Protein AF-A0A0P9YSF7-F1 (afdb_monomer)

pLDDT: mean 71.9, std 24.19, range [26.55, 97.38]

Structure (mmCIF, N/CA/C/O backbone):
data_AF-A0A0P9YSF7-F1
#
_entry.id   AF-A0A0P9YSF7-F1
#
loop_
_atom_site.group_PDB
_atom_site.id
_atom_site.type_symbol
_atom_site.label_atom_id
_atom_site.label_alt_id
_atom_site.label_comp_id
_atom_site.label_asym_id
_atom_site.label_entity_id
_atom_site.label_seq_id
_atom_site.pdbx_PDB_ins_code
_atom_site.Cartn_x
_atom_site.Cartn_y
_atom_site.Cartn_z
_atom_site.occupancy
_atom_site.B_iso_or_equiv
_atom_site.auth_seq_id
_atom_site.auth_comp_id
_atom_site.auth_asym_id
_atom_site.auth_atom_id
_atom_site.pdbx_PDB_model_num
ATOM 1 N N . MET A 1 1 ? 27.516 -14.440 75.377 1.00 35.91 1 MET A N 1
ATOM 2 C CA . MET A 1 1 ? 28.021 -13.063 75.181 1.00 35.91 1 MET A CA 1
ATOM 3 C C . MET A 1 1 ? 28.478 -12.919 73.734 1.00 35.91 1 MET A C 1
ATOM 5 O O . MET A 1 1 ? 29.339 -13.678 73.314 1.00 35.91 1 MET A O 1
ATOM 9 N N . ARG A 1 2 ? 27.828 -12.033 72.965 1.00 46.50 2 ARG A N 1
ATOM 10 C CA . ARG A 1 2 ? 28.244 -11.582 71.620 1.00 46.50 2 ARG A CA 1
ATOM 11 C C . ARG A 1 2 ? 29.190 -10.377 71.757 1.00 46.50 2 ARG A C 1
ATOM 13 O O . ARG A 1 2 ? 29.094 -9.673 72.761 1.00 46.50 2 ARG A O 1
ATOM 20 N N . PRO A 1 3 ? 29.995 -10.088 70.728 1.00 35.81 3 PRO A N 1
ATOM 21 C CA . PRO A 1 3 ? 29.906 -8.765 70.092 1.00 35.81 3 PRO A CA 1
ATOM 22 C C . PRO A 1 3 ? 29.811 -8.908 68.555 1.00 35.81 3 PRO A C 1
ATOM 24 O O . PRO A 1 3 ? 30.442 -9.783 67.977 1.00 35.81 3 PRO A O 1
ATOM 27 N N . SER A 1 4 ? 28.850 -8.293 67.858 1.00 33.34 4 SER A N 1
ATOM 28 C CA . SER A 1 4 ? 28.693 -6.863 67.501 1.00 33.34 4 SER A CA 1
ATOM 29 C C . SER A 1 4 ? 29.592 -6.442 66.328 1.00 33.34 4 SER A C 1
ATOM 31 O O . SER A 1 4 ? 30.786 -6.221 66.491 1.00 33.34 4 SER A O 1
ATOM 33 N N . ILE A 1 5 ? 28.974 -6.334 65.147 1.00 43.34 5 ILE A N 1
ATOM 34 C CA . ILE A 1 5 ? 29.527 -5.856 63.868 1.00 43.34 5 ILE A CA 1
ATOM 35 C C . ILE A 1 5 ? 29.586 -4.317 63.871 1.00 43.34 5 ILE A C 1
ATOM 37 O O . ILE A 1 5 ? 28.596 -3.705 64.275 1.00 43.34 5 ILE A O 1
ATOM 41 N N . PRO A 1 6 ? 30.635 -3.672 63.323 1.00 37.38 6 PRO A N 1
ATOM 42 C CA . PRO A 1 6 ? 30.529 -2.325 62.786 1.00 37.38 6 PRO A CA 1
ATOM 43 C C . PRO A 1 6 ? 30.396 -2.336 61.255 1.00 37.38 6 PRO A C 1
ATOM 45 O O . PRO A 1 6 ? 31.153 -2.970 60.522 1.00 37.38 6 PRO A O 1
ATOM 48 N N . THR A 1 7 ? 29.385 -1.608 60.797 1.00 46.06 7 THR A N 1
ATOM 49 C CA . THR A 1 7 ? 28.956 -1.424 59.411 1.00 46.06 7 THR A CA 1
ATOM 50 C C . THR A 1 7 ? 29.789 -0.332 58.735 1.00 46.06 7 THR A C 1
ATOM 52 O O . THR A 1 7 ? 29.595 0.848 59.025 1.00 46.06 7 THR A O 1
ATOM 55 N N . THR A 1 8 ? 30.672 -0.676 57.794 1.00 39.12 8 THR A N 1
ATOM 56 C CA . THR A 1 8 ? 31.337 0.321 56.934 1.00 39.12 8 THR A CA 1
ATOM 57 C C . THR A 1 8 ? 30.555 0.476 55.629 1.00 39.12 8 THR A C 1
ATOM 59 O O . THR A 1 8 ? 30.556 -0.405 54.767 1.00 39.12 8 THR A O 1
ATOM 62 N N . ARG A 1 9 ? 29.838 1.601 55.503 1.00 42.50 9 ARG A N 1
ATOM 63 C CA . ARG A 1 9 ? 29.144 2.029 54.277 1.00 42.50 9 ARG A CA 1
ATOM 64 C C . ARG A 1 9 ? 30.153 2.187 53.132 1.00 42.50 9 ARG A C 1
ATOM 66 O O . ARG A 1 9 ? 31.191 2.817 53.311 1.00 42.50 9 ARG A O 1
ATOM 73 N N . ARG A 1 10 ? 29.838 1.633 51.957 1.00 42.25 10 ARG A N 1
ATOM 74 C CA . ARG A 1 10 ? 30.621 1.794 50.722 1.00 42.25 10 ARG A CA 1
ATOM 75 C C . ARG A 1 10 ? 30.145 3.051 49.994 1.00 42.25 10 ARG A C 1
ATOM 77 O O . ARG A 1 10 ? 28.975 3.128 49.638 1.00 42.25 10 ARG A O 1
ATOM 84 N N . LEU A 1 11 ? 31.036 4.007 49.760 1.00 38.16 11 LEU A N 1
ATOM 85 C CA . LEU A 1 11 ? 30.816 5.081 48.793 1.00 38.16 11 LEU A CA 1
ATOM 86 C C . LEU A 1 11 ? 31.600 4.728 47.530 1.00 38.16 11 LEU A C 1
ATOM 88 O O . LEU A 1 11 ? 32.809 4.521 47.591 1.00 38.16 11 LEU A O 1
ATOM 92 N N . ALA A 1 12 ? 30.899 4.616 46.404 1.00 38.34 12 ALA A N 1
ATOM 93 C CA . ALA A 1 12 ? 31.513 4.536 45.088 1.00 38.34 12 ALA A CA 1
ATOM 94 C C . ALA A 1 12 ? 31.588 5.960 44.533 1.00 38.34 12 ALA A C 1
ATOM 96 O O . ALA A 1 12 ? 30.562 6.625 44.419 1.00 38.34 12 ALA A O 1
ATOM 97 N N . TYR A 1 13 ? 32.789 6.434 44.220 1.00 37.34 13 TYR A N 1
ATOM 98 C CA . TYR A 1 13 ? 32.974 7.683 43.488 1.00 37.34 13 TYR A CA 1
ATOM 99 C C . TYR A 1 13 ? 33.304 7.345 42.035 1.00 37.34 13 TYR A C 1
ATOM 101 O O . TYR A 1 13 ? 34.128 6.467 41.777 1.00 37.34 13 TYR A O 1
ATOM 109 N N . VAL A 1 14 ? 32.664 8.037 41.093 1.00 39.31 14 VAL A N 1
ATOM 110 C CA . VAL A 1 14 ? 33.001 7.978 39.667 1.00 39.31 14 VAL A CA 1
ATOM 111 C C . VAL A 1 14 ? 33.853 9.205 39.370 1.00 39.31 14 VAL A C 1
ATOM 113 O O . VAL A 1 14 ? 33.394 10.333 39.527 1.00 39.31 14 VAL A O 1
ATOM 116 N N . MET A 1 15 ? 35.115 8.993 39.004 1.00 35.09 15 MET A N 1
ATOM 117 C CA . MET A 1 15 ? 36.016 10.065 38.586 1.00 35.09 15 MET A CA 1
ATOM 118 C C . MET A 1 15 ? 36.020 10.099 37.052 1.00 35.09 15 MET A C 1
ATOM 120 O O . MET A 1 15 ? 36.362 9.103 36.420 1.00 35.09 15 MET A O 1
ATOM 124 N N . LEU A 1 16 ? 35.594 11.218 36.461 1.00 41.16 16 LEU A N 1
ATOM 125 C CA . LEU A 1 16 ? 35.576 11.434 35.011 1.00 41.16 16 LEU A CA 1
ATOM 126 C C . LEU A 1 16 ? 36.744 12.348 34.633 1.00 41.16 16 LEU A C 1
ATOM 128 O O . LEU A 1 16 ? 36.866 13.442 35.182 1.00 41.16 16 LEU A O 1
ATOM 132 N N . LEU A 1 17 ? 37.583 11.917 33.688 1.00 37.97 17 LEU A N 1
ATOM 133 C CA . LEU A 1 17 ? 38.602 12.764 33.066 1.00 37.97 17 LEU A CA 1
ATOM 134 C C . LEU A 1 17 ? 38.414 12.786 31.542 1.00 37.97 17 LEU A C 1
ATOM 136 O O . LEU A 1 17 ? 38.105 11.747 30.954 1.00 37.97 17 LEU A O 1
ATOM 140 N N . PRO A 1 18 ? 38.588 13.949 30.884 1.00 41.09 18 PRO A N 1
ATOM 141 C CA . PRO A 1 18 ? 38.237 14.117 29.486 1.00 41.09 18 PRO A CA 1
ATOM 142 C C . PRO A 1 18 ? 39.453 13.837 28.608 1.00 41.09 18 PRO A C 1
ATOM 144 O O . PRO A 1 18 ? 40.222 14.742 28.302 1.00 41.09 18 PRO A O 1
ATOM 147 N N . SER A 1 19 ? 39.662 12.581 28.222 1.00 38.16 19 SER A N 1
ATOM 148 C CA . SER A 1 19 ? 40.349 12.214 26.971 1.00 38.16 19 SER A CA 1
ATOM 149 C C . SER A 1 19 ? 40.354 10.696 26.798 1.00 38.16 19 SER A C 1
ATOM 151 O O . SER A 1 19 ? 40.936 9.979 27.602 1.00 38.16 19 SER A O 1
ATOM 153 N N . GLY A 1 20 ? 39.740 10.206 25.718 1.00 45.12 20 GLY A N 1
ATOM 154 C CA . GLY A 1 20 ? 40.078 8.885 25.177 1.00 45.12 20 GLY A CA 1
ATOM 155 C C . GLY A 1 20 ? 39.212 7.688 25.577 1.00 45.12 20 GLY A C 1
ATOM 156 O O . GLY A 1 20 ? 39.678 6.570 25.418 1.00 45.12 20 GLY A O 1
ATOM 157 N N . GLY A 1 21 ? 37.971 7.891 26.034 1.00 48.84 21 GLY A N 1
ATOM 158 C CA . GLY A 1 21 ? 36.868 6.944 25.787 1.00 48.84 21 GLY A CA 1
ATOM 159 C C . GLY A 1 21 ? 37.021 5.485 26.252 1.00 48.84 21 GLY A C 1
ATOM 160 O O . GLY A 1 21 ? 36.489 4.602 25.588 1.00 48.84 21 GLY A O 1
ATOM 161 N N . VAL A 1 22 ? 37.695 5.211 27.375 1.00 38.97 22 VAL A N 1
ATOM 162 C CA . VAL A 1 22 ? 37.735 3.865 27.983 1.00 38.97 22 VAL A CA 1
ATOM 163 C C . VAL A 1 22 ? 36.967 3.858 29.306 1.00 38.97 22 VAL A C 1
ATOM 165 O O . VAL A 1 22 ? 37.226 4.673 30.190 1.00 38.97 22 VAL A O 1
ATOM 168 N N . TRP A 1 23 ? 36.032 2.916 29.448 1.00 43.03 23 TRP A N 1
ATOM 169 C CA . TRP A 1 23 ? 35.242 2.700 30.661 1.00 43.03 23 TRP A CA 1
ATOM 170 C C . TRP A 1 23 ? 35.827 1.544 31.470 1.00 43.03 23 TRP A C 1
ATOM 172 O O . TRP A 1 23 ? 35.882 0.416 30.985 1.00 43.03 23 TRP A O 1
ATOM 182 N N . THR A 1 24 ? 36.190 1.787 32.730 1.00 40.72 24 THR A N 1
ATOM 183 C CA . THR A 1 24 ? 36.600 0.713 33.646 1.00 40.72 24 THR A CA 1
ATOM 184 C C . THR A 1 24 ? 35.822 0.825 34.949 1.00 40.72 24 THR A C 1
ATOM 186 O O . THR A 1 24 ? 35.954 1.799 35.689 1.00 40.72 24 THR A O 1
ATOM 189 N N . ARG A 1 25 ? 35.018 -0.194 35.268 1.00 38.25 25 ARG A N 1
ATOM 190 C CA . ARG A 1 25 ? 34.373 -0.329 36.579 1.00 38.25 25 ARG A CA 1
ATOM 191 C C . ARG A 1 25 ? 35.368 -0.954 37.556 1.00 38.25 25 ARG A C 1
ATOM 193 O O . ARG A 1 25 ? 35.556 -2.165 37.559 1.00 38.25 25 ARG A O 1
ATOM 200 N N . LEU A 1 26 ? 35.989 -0.143 38.408 1.00 40.00 26 LEU A N 1
ATOM 201 C CA . LEU A 1 26 ? 36.802 -0.644 39.517 1.00 40.00 26 LEU A CA 1
ATOM 202 C C . LEU A 1 26 ? 35.926 -0.805 40.767 1.00 40.00 26 LEU A C 1
ATOM 204 O O . LEU A 1 26 ? 35.669 0.152 41.493 1.00 40.00 26 LEU A O 1
ATOM 208 N N . CYS A 1 27 ? 35.466 -2.028 41.037 1.00 35.69 27 CYS A N 1
ATOM 209 C CA . CYS A 1 27 ? 34.995 -2.406 42.369 1.00 35.69 27 CYS A CA 1
ATOM 210 C C . CYS A 1 27 ? 36.170 -3.015 43.143 1.00 35.69 27 CYS A C 1
ATOM 212 O O . CYS A 1 27 ? 36.522 -4.169 42.923 1.00 35.69 27 CYS A O 1
ATOM 214 N N . GLY A 1 28 ? 36.771 -2.246 44.054 1.00 41.91 28 GLY A N 1
ATOM 215 C CA . GLY A 1 28 ? 37.845 -2.712 44.934 1.00 41.91 28 GLY A CA 1
ATOM 216 C C . GLY A 1 28 ? 37.681 -2.187 46.360 1.00 41.91 28 GLY A C 1
ATOM 217 O O . GLY A 1 28 ? 37.294 -1.040 46.567 1.00 41.91 28 GLY A O 1
ATOM 218 N N . GLN A 1 29 ? 37.947 -3.050 47.341 1.00 37.00 29 GLN A N 1
ATOM 219 C CA . GLN A 1 29 ? 37.881 -2.775 48.777 1.00 37.00 29 GLN A CA 1
ATOM 220 C C . GLN A 1 29 ? 39.255 -2.282 49.254 1.00 37.00 29 GLN A C 1
ATOM 222 O O . GLN A 1 29 ? 40.216 -3.038 49.154 1.00 37.00 29 GLN A O 1
ATOM 227 N N . TRP A 1 30 ? 39.361 -1.066 49.798 1.00 39.00 30 TRP A N 1
ATOM 228 C CA . TRP A 1 30 ? 40.610 -0.586 50.407 1.00 39.00 30 TRP A CA 1
ATOM 229 C C . TRP A 1 30 ? 40.360 0.045 51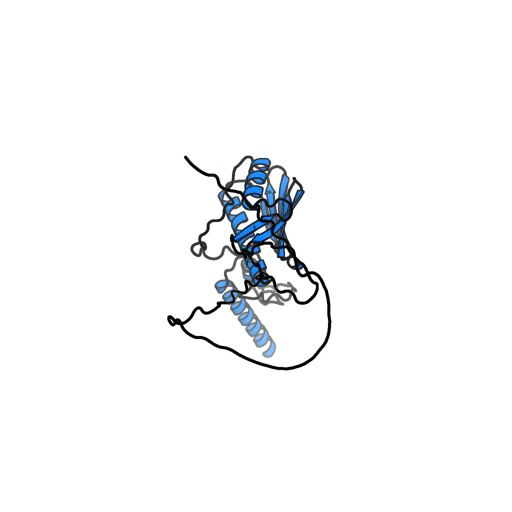.785 1.00 39.00 30 TRP A C 1
ATOM 231 O O . TRP A 1 30 ? 39.346 0.727 51.962 1.00 39.00 30 TRP A O 1
ATOM 241 N N . PRO A 1 31 ? 41.239 -0.200 52.775 1.00 33.91 31 PRO A N 1
ATOM 242 C CA . PRO A 1 31 ? 41.146 0.408 54.095 1.00 33.91 31 PRO A CA 1
ATOM 243 C C . PRO A 1 31 ? 41.512 1.896 54.029 1.00 33.91 31 PRO A C 1
ATOM 245 O O . PRO A 1 31 ? 42.501 2.281 53.413 1.00 33.91 31 PRO A O 1
ATOM 248 N N . VAL A 1 32 ? 40.707 2.731 54.685 1.00 40.66 32 VAL A N 1
ATOM 249 C CA . VAL A 1 32 ? 41.009 4.146 54.921 1.00 40.66 32 VAL A CA 1
ATOM 250 C C . VAL A 1 32 ? 41.972 4.270 56.102 1.00 40.66 32 VAL A C 1
ATOM 252 O O . VAL A 1 32 ? 41.625 3.894 57.220 1.00 40.66 32 VAL A O 1
ATOM 255 N N . THR A 1 33 ? 43.155 4.841 55.880 1.00 38.97 33 THR A N 1
ATOM 256 C CA . THR A 1 33 ? 43.943 5.482 56.945 1.00 38.97 33 THR A CA 1
ATOM 257 C C . THR A 1 33 ? 44.383 6.873 56.485 1.00 38.97 33 THR A C 1
ATOM 259 O O . THR A 1 33 ? 44.748 7.023 55.318 1.00 38.97 33 THR A O 1
ATOM 262 N N . PRO A 1 34 ? 44.318 7.897 57.353 1.00 41.41 34 PRO A N 1
ATOM 263 C CA . PRO A 1 34 ? 44.496 9.287 56.963 1.00 41.41 34 PRO A CA 1
ATOM 264 C C . PRO A 1 34 ? 45.961 9.694 57.117 1.00 41.41 34 PRO A C 1
ATOM 266 O O . PRO A 1 34 ? 46.354 10.081 58.201 1.00 41.41 34 PRO A O 1
ATOM 269 N N . ASP A 1 35 ? 46.759 9.580 56.060 1.00 39.88 35 ASP A N 1
ATOM 270 C CA . ASP A 1 35 ? 48.020 10.314 55.875 1.00 39.88 35 ASP A CA 1
ATOM 271 C C . ASP A 1 35 ? 48.509 10.066 54.439 1.00 39.88 35 ASP A C 1
ATOM 273 O O . ASP A 1 35 ? 48.268 8.993 53.898 1.00 39.88 35 ASP A O 1
ATOM 277 N N . TYR A 1 36 ? 49.196 11.040 53.833 1.00 35.03 36 TYR A N 1
ATOM 278 C CA . TYR A 1 36 ? 49.627 11.132 52.417 1.00 35.03 36 TYR A CA 1
ATOM 279 C C . TYR A 1 36 ? 48.726 11.940 51.470 1.00 35.03 36 TYR A C 1
ATOM 281 O O . TYR A 1 36 ? 48.479 11.597 50.318 1.00 35.03 36 TYR A O 1
ATOM 289 N N . CYS A 1 37 ? 48.344 13.129 51.930 1.00 31.73 37 CYS A N 1
ATOM 290 C CA . CYS A 1 37 ? 48.477 14.313 51.081 1.00 31.73 37 CYS A CA 1
ATOM 291 C C . CYS A 1 37 ? 49.963 14.739 51.068 1.00 31.73 37 CYS A C 1
ATOM 293 O O . CYS A 1 37 ? 50.656 14.492 52.049 1.00 31.73 37 CYS A O 1
ATOM 295 N N . VAL A 1 38 ? 50.391 15.474 50.030 1.00 30.98 38 VAL A N 1
ATOM 296 C CA . VAL A 1 38 ? 51.622 16.308 49.929 1.00 30.98 38 VAL A CA 1
ATOM 297 C C . VAL A 1 38 ? 52.708 15.810 48.943 1.00 30.98 38 VAL A C 1
ATOM 299 O O . VAL A 1 38 ? 53.673 15.159 49.312 1.00 30.98 38 VAL A O 1
ATOM 302 N N . ARG A 1 39 ? 52.586 16.338 47.711 1.00 29.89 39 ARG A N 1
ATOM 303 C CA . ARG A 1 39 ? 53.627 16.989 46.874 1.00 29.89 39 ARG A CA 1
ATOM 304 C C . ARG A 1 39 ? 54.701 16.180 46.114 1.00 29.89 39 ARG A C 1
ATOM 306 O O . ARG A 1 39 ? 55.343 15.283 46.631 1.00 29.89 39 ARG A O 1
ATOM 313 N N . LEU A 1 40 ? 55.009 16.790 44.958 1.00 28.97 40 LEU A N 1
ATOM 314 C CA . LEU A 1 40 ? 56.227 16.788 44.125 1.00 28.97 40 LEU A CA 1
ATOM 315 C C . LEU A 1 40 ? 56.296 15.688 43.052 1.00 28.97 40 LEU A C 1
ATOM 317 O O . LEU A 1 40 ? 56.406 14.513 43.352 1.00 28.97 40 LEU A O 1
ATOM 321 N N . LEU A 1 41 ? 56.025 16.016 41.782 1.00 30.83 41 LEU A N 1
ATOM 322 C CA . LEU A 1 41 ? 56.911 16.684 40.804 1.00 30.83 41 LEU A CA 1
ATOM 323 C C . LEU A 1 41 ? 58.176 15.885 40.460 1.00 30.83 41 LEU A C 1
ATOM 325 O O . LEU A 1 41 ? 59.030 15.664 41.307 1.00 30.83 41 LEU A O 1
ATOM 329 N N . SER A 1 42 ? 58.326 15.685 39.149 1.00 29.42 42 SER A N 1
ATOM 330 C CA . SER A 1 42 ? 59.569 15.675 38.371 1.00 29.42 42 SER A CA 1
ATOM 331 C C . SER A 1 42 ? 59.964 14.350 37.718 1.00 29.42 42 SER A C 1
ATOM 333 O O . SER A 1 42 ? 60.147 13.313 38.340 1.00 29.42 42 SER A O 1
ATOM 335 N N . MET A 1 43 ? 60.128 14.492 36.406 1.00 36.00 43 MET A N 1
ATOM 336 C CA . MET A 1 43 ? 60.718 13.623 35.398 1.00 36.00 43 MET A CA 1
ATOM 337 C C . MET A 1 43 ? 61.929 12.811 35.875 1.00 36.00 43 MET A C 1
ATOM 339 O O . MET A 1 43 ? 62.823 13.374 36.501 1.00 36.00 43 MET A O 1
ATOM 343 N N . THR A 1 44 ? 62.002 11.539 35.464 1.00 37.94 44 THR A N 1
ATOM 344 C CA . THR A 1 44 ? 63.115 10.860 34.747 1.00 37.94 44 THR A CA 1
ATOM 345 C C . THR A 1 44 ? 63.115 9.348 35.022 1.00 37.94 44 THR A C 1
ATOM 347 O O . THR A 1 44 ? 62.876 8.917 36.139 1.00 37.94 44 THR A O 1
ATOM 350 N N . GLY A 1 45 ? 63.452 8.550 34.001 1.00 32.41 45 GLY A N 1
ATOM 351 C CA . GLY A 1 45 ? 64.226 7.317 34.204 1.00 32.41 45 GLY A CA 1
ATOM 352 C C . GLY A 1 45 ? 63.479 5.987 34.375 1.00 32.41 45 GLY A C 1
ATOM 353 O O . GLY A 1 45 ? 63.103 5.600 35.468 1.00 32.41 45 GLY A O 1
ATOM 354 N N . MET A 1 46 ? 63.359 5.267 33.258 1.00 35.06 46 MET A N 1
ATOM 355 C CA . MET A 1 46 ? 63.633 3.829 33.060 1.00 35.06 46 MET A CA 1
ATOM 356 C C . MET A 1 46 ? 63.653 2.829 34.248 1.00 35.06 46 MET A C 1
ATOM 358 O O . MET A 1 46 ? 64.494 2.906 35.132 1.00 35.06 46 MET A O 1
ATOM 362 N N . LEU A 1 47 ? 62.878 1.752 34.018 1.00 39.34 47 LEU A N 1
ATOM 363 C CA . LEU A 1 47 ? 63.117 0.310 34.263 1.00 39.34 47 LEU A CA 1
ATOM 364 C C . LEU A 1 47 ? 63.197 -0.268 35.695 1.00 39.34 47 LEU A C 1
ATOM 366 O O . LEU A 1 47 ? 64.003 0.156 36.510 1.00 39.34 47 LEU A O 1
ATOM 370 N N . CYS A 1 48 ? 62.449 -1.374 35.887 1.00 29.69 48 CYS A N 1
ATOM 371 C CA . CYS A 1 48 ? 62.843 -2.688 36.466 1.00 29.69 48 CYS A CA 1
ATOM 372 C C . CYS A 1 48 ? 61.630 -3.336 37.178 1.00 29.69 48 CYS A C 1
ATOM 374 O O . CYS A 1 48 ? 61.211 -2.885 38.234 1.00 29.69 48 CYS A O 1
ATOM 376 N N . ILE A 1 49 ? 60.872 -4.228 36.523 1.00 42.19 49 ILE A N 1
ATOM 377 C CA . ILE A 1 49 ? 60.984 -5.707 36.563 1.00 42.19 49 ILE A CA 1
ATOM 378 C C . ILE A 1 49 ? 61.060 -6.260 37.996 1.00 42.19 49 ILE A C 1
ATOM 380 O O . ILE A 1 49 ? 62.097 -6.094 38.609 1.00 42.19 49 ILE A O 1
ATOM 384 N N . TRP A 1 50 ? 60.047 -7.013 38.458 1.00 29.12 50 TRP A N 1
ATOM 385 C CA . TRP A 1 50 ? 60.220 -8.358 39.042 1.00 29.12 50 TRP A CA 1
ATOM 386 C C . TRP A 1 50 ? 58.951 -9.191 38.828 1.00 29.12 50 TRP A C 1
ATOM 388 O O . TRP A 1 50 ? 57.822 -8.760 39.039 1.00 29.12 50 TRP A O 1
ATOM 398 N N 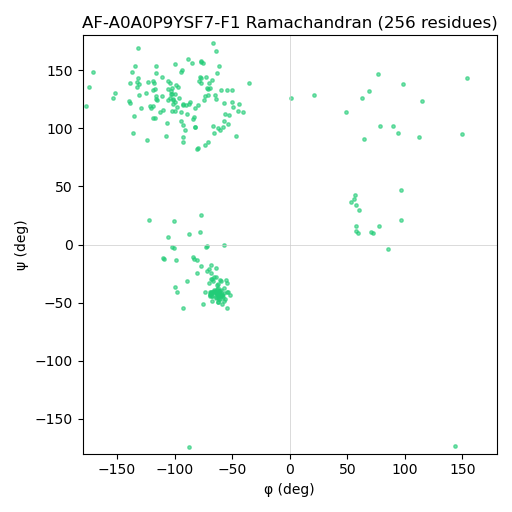. ARG A 1 51 ? 59.196 -10.396 38.327 1.00 38.16 51 ARG A N 1
ATOM 399 C CA . ARG A 1 51 ? 58.272 -11.420 37.852 1.00 38.16 51 ARG A CA 1
ATOM 400 C C . ARG A 1 51 ? 58.253 -12.516 38.914 1.00 38.16 51 ARG A C 1
ATOM 402 O O . ARG A 1 51 ? 59.329 -12.962 39.293 1.00 38.16 51 ARG A O 1
ATOM 409 N N . VAL A 1 52 ? 57.085 -13.010 39.320 1.00 36.22 52 VAL A N 1
ATOM 410 C CA . VAL A 1 52 ? 56.953 -14.365 39.882 1.00 36.22 52 VAL A CA 1
ATOM 411 C C . VAL A 1 52 ? 55.723 -15.016 39.251 1.00 36.22 52 VAL A C 1
ATOM 413 O O . VAL A 1 52 ? 54.592 -14.586 39.450 1.00 36.22 52 VAL A O 1
ATOM 416 N N . ALA A 1 53 ? 56.004 -16.010 38.409 1.00 33.06 53 ALA A N 1
ATOM 417 C CA . ALA A 1 53 ? 55.069 -16.996 37.873 1.00 33.06 53 ALA A CA 1
ATOM 418 C C . ALA A 1 53 ? 54.516 -17.867 39.031 1.00 33.06 53 ALA A C 1
ATOM 420 O O . ALA A 1 53 ? 55.074 -17.866 40.118 1.00 33.06 53 ALA A O 1
ATOM 421 N N . SER A 1 54 ? 53.468 -18.676 38.937 1.00 35.88 54 SER A N 1
ATOM 422 C CA . SER A 1 54 ? 52.880 -19.384 37.804 1.00 35.88 54 SER A CA 1
ATOM 423 C C . SER A 1 54 ? 51.605 -20.041 38.336 1.00 35.88 54 SER A C 1
ATOM 425 O O . SER A 1 54 ? 51.678 -20.698 39.371 1.00 35.88 54 SER A O 1
ATOM 427 N N . VAL A 1 55 ? 50.488 -19.965 37.614 1.00 37.28 55 VAL A N 1
ATOM 428 C CA . VAL A 1 55 ? 49.487 -21.043 37.610 1.00 37.28 55 VAL A CA 1
ATOM 429 C C . VAL A 1 55 ? 49.004 -21.185 36.172 1.00 37.28 55 VAL A C 1
ATOM 431 O O . VAL A 1 55 ? 48.613 -20.208 35.537 1.00 37.28 55 VAL A O 1
ATOM 434 N N . SER A 1 56 ? 49.133 -22.393 35.642 1.00 36.72 56 SER A N 1
ATOM 435 C CA . SER A 1 56 ? 48.783 -22.755 34.273 1.00 36.72 56 SER A CA 1
ATOM 436 C C . SER A 1 56 ? 47.420 -23.448 34.214 1.00 36.72 56 SER A C 1
ATOM 438 O O . SER A 1 56 ? 47.055 -24.155 35.149 1.00 36.72 56 SER A O 1
ATOM 440 N N . CYS A 1 57 ? 46.809 -23.346 33.025 1.00 26.55 57 CYS A N 1
ATOM 441 C CA . CYS A 1 57 ? 45.732 -24.158 32.429 1.00 26.55 57 CYS A CA 1
ATOM 442 C C . CYS A 1 57 ? 44.291 -23.594 32.541 1.00 26.55 57 CYS A C 1
ATOM 444 O O . CYS A 1 57 ? 43.920 -23.164 33.629 1.00 26.55 57 CYS A O 1
ATOM 446 N N . PRO A 1 58 ? 43.434 -23.664 31.492 1.00 41.16 58 PRO A N 1
ATOM 447 C CA . PRO A 1 58 ? 43.663 -23.980 30.079 1.00 41.16 58 PRO A CA 1
ATOM 448 C C . PRO A 1 58 ? 43.349 -22.816 29.112 1.00 41.16 58 PRO A C 1
ATOM 450 O O . PRO A 1 58 ? 42.554 -21.918 29.361 1.00 41.16 58 PRO A O 1
ATOM 453 N N . THR A 1 59 ? 44.056 -22.896 27.993 1.00 41.22 59 THR A N 1
ATOM 454 C CA . THR A 1 59 ? 43.770 -22.486 26.614 1.00 41.22 59 THR A CA 1
ATOM 455 C C . THR A 1 59 ? 42.424 -21.812 26.298 1.00 41.22 59 THR A C 1
ATOM 457 O O . THR A 1 59 ? 41.365 -22.404 26.461 1.00 41.22 59 THR A O 1
ATOM 460 N N . ALA A 1 60 ? 42.545 -20.636 25.670 1.00 48.59 60 ALA A N 1
ATOM 461 C CA . ALA A 1 60 ? 41.588 -19.990 24.770 1.00 48.59 60 ALA A CA 1
ATOM 462 C C . ALA A 1 60 ? 40.233 -19.560 25.364 1.00 48.59 60 ALA A C 1
ATOM 464 O O . ALA A 1 60 ? 39.231 -20.255 25.255 1.00 48.59 60 ALA A O 1
ATOM 465 N N . LEU A 1 61 ? 40.183 -18.321 25.857 1.00 35.03 61 LEU A N 1
ATOM 466 C CA . LEU A 1 61 ? 38.983 -17.500 25.713 1.00 35.03 61 LEU A CA 1
ATOM 467 C C . LEU A 1 61 ? 39.302 -16.431 24.676 1.00 35.03 61 LEU A C 1
ATOM 469 O O . LEU A 1 61 ? 39.909 -15.403 24.976 1.00 35.03 61 LEU A O 1
ATOM 473 N N . SER A 1 62 ? 38.955 -16.749 23.430 1.00 38.22 62 SER A N 1
ATOM 474 C CA . SER A 1 62 ? 38.759 -15.769 22.374 1.00 38.22 62 SER A CA 1
ATOM 475 C C . SER A 1 62 ? 37.841 -14.686 22.928 1.00 38.22 62 SER A C 1
ATOM 477 O O . SER A 1 62 ? 36.718 -14.967 23.341 1.00 38.22 62 SER A O 1
ATOM 479 N N . VAL A 1 63 ? 38.338 -13.455 22.999 1.00 37.09 63 VAL A N 1
ATOM 480 C CA . VAL A 1 63 ? 37.477 -12.289 23.175 1.00 37.09 63 VAL A CA 1
ATOM 481 C C . VAL A 1 63 ? 36.806 -12.101 21.823 1.00 37.09 63 VAL A C 1
ATOM 483 O O . VAL A 1 63 ? 37.325 -11.400 20.955 1.00 37.09 63 VAL A O 1
ATOM 486 N N . ASP A 1 64 ? 35.700 -12.815 21.610 1.00 34.75 64 ASP A N 1
ATOM 487 C CA . ASP A 1 64 ? 34.781 -12.481 20.534 1.00 34.75 64 ASP A CA 1
ATOM 488 C C . ASP A 1 64 ? 34.262 -11.084 20.845 1.00 34.75 64 ASP A C 1
ATOM 490 O O . ASP A 1 64 ? 33.449 -10.842 21.739 1.00 34.75 64 ASP A O 1
ATOM 494 N N . THR A 1 65 ? 34.863 -10.136 20.141 1.00 39.03 65 THR A N 1
ATOM 495 C CA . THR A 1 65 ? 34.418 -8.759 20.084 1.00 39.03 65 THR A CA 1
ATOM 496 C C . THR A 1 65 ? 33.136 -8.813 19.269 1.00 39.03 65 THR A C 1
ATOM 498 O O . THR A 1 65 ? 33.184 -8.766 18.045 1.00 39.03 65 THR A O 1
ATOM 501 N N . PHE A 1 66 ? 31.994 -9.024 19.925 1.00 40.66 66 PHE A N 1
ATOM 502 C CA . PHE A 1 66 ? 30.705 -8.907 19.254 1.00 40.66 66 PHE A CA 1
ATOM 503 C C . PHE A 1 66 ? 30.369 -7.421 19.173 1.00 40.66 66 PHE A C 1
ATOM 505 O O . PHE A 1 66 ? 29.716 -6.834 20.035 1.00 40.66 66 PHE A O 1
ATOM 512 N N . GLU A 1 67 ? 30.934 -6.793 18.153 1.00 43.22 67 GLU A N 1
ATOM 513 C CA . GLU A 1 67 ? 30.414 -5.559 17.596 1.00 43.22 67 GLU A CA 1
ATOM 514 C C . GLU A 1 67 ? 28.959 -5.855 17.208 1.00 43.22 67 GLU A C 1
ATOM 516 O O . GLU A 1 67 ? 28.713 -6.707 16.360 1.00 43.22 67 GLU A O 1
ATOM 521 N N . VAL A 1 68 ? 27.984 -5.253 17.894 1.00 45.22 68 VAL A N 1
ATOM 522 C CA . VAL A 1 68 ? 26.599 -5.251 17.413 1.00 45.22 68 VAL A CA 1
ATOM 523 C C . VAL A 1 68 ? 26.540 -4.111 16.401 1.00 45.22 68 VAL A C 1
ATOM 525 O O . VAL A 1 68 ? 26.510 -2.950 16.823 1.00 45.22 68 VAL A O 1
ATOM 528 N N . PRO A 1 69 ? 26.588 -4.369 15.082 1.00 47.22 69 PRO A N 1
ATOM 529 C CA . PRO A 1 69 ? 26.284 -3.321 14.133 1.00 47.22 69 PRO A CA 1
ATOM 530 C C . PRO A 1 69 ? 24.813 -2.963 14.342 1.00 47.22 69 PRO A C 1
ATOM 532 O O . PRO A 1 69 ? 23.951 -3.840 14.337 1.00 47.22 69 PRO A O 1
ATOM 535 N N . ALA A 1 70 ? 24.509 -1.678 14.509 1.00 50.38 70 ALA A N 1
ATOM 536 C CA . ALA A 1 70 ? 23.179 -1.199 14.178 1.00 50.38 70 ALA A CA 1
ATOM 537 C C . ALA A 1 70 ? 22.971 -1.552 12.701 1.00 50.38 70 ALA A C 1
ATOM 539 O O . ALA A 1 70 ? 23.570 -0.930 11.819 1.00 50.38 70 ALA A O 1
ATOM 540 N N . MET A 1 71 ? 22.228 -2.626 12.436 1.00 51.75 71 MET A N 1
ATOM 541 C CA . MET A 1 71 ? 21.872 -3.012 11.084 1.00 51.75 71 MET A CA 1
ATOM 542 C C . MET A 1 71 ? 20.964 -1.920 10.547 1.00 51.75 71 MET A C 1
ATOM 544 O O . MET A 1 71 ? 19.778 -1.847 10.832 1.00 51.75 71 MET A O 1
ATOM 548 N N . SER A 1 72 ? 21.556 -0.976 9.822 1.00 65.56 72 SER A N 1
ATOM 549 C CA . SER A 1 72 ? 20.777 0.015 9.110 1.00 65.56 72 SER A CA 1
ATOM 550 C C . SER A 1 72 ? 20.022 -0.740 8.012 1.00 65.56 72 SER A C 1
ATOM 552 O O . SER A 1 72 ? 20.624 -1.078 6.992 1.00 65.56 72 SER A O 1
ATOM 554 N N . LEU A 1 73 ? 18.734 -1.006 8.228 1.00 77.56 73 LEU A N 1
ATOM 555 C CA . LEU A 1 73 ? 17.834 -1.707 7.309 1.00 77.56 73 LEU A CA 1
ATOM 556 C C . LEU A 1 73 ? 18.060 -1.285 5.849 1.00 77.56 73 LEU A C 1
ATOM 558 O O . LEU A 1 73 ? 17.849 -0.125 5.517 1.00 77.56 73 LEU A O 1
ATOM 562 N N . THR A 1 74 ? 18.524 -2.169 4.964 1.00 86.19 74 THR A N 1
ATOM 563 C CA . THR A 1 74 ? 18.825 -1.751 3.580 1.00 86.19 74 THR A CA 1
ATOM 564 C C . THR A 1 74 ? 17.565 -1.240 2.877 1.00 86.19 74 THR A C 1
ATOM 566 O O . THR A 1 74 ? 16.459 -1.644 3.217 1.00 86.19 74 THR A O 1
ATOM 569 N N . GLU A 1 75 ? 17.718 -0.362 1.882 1.00 86.56 75 GLU A N 1
ATOM 570 C CA . GLU A 1 75 ? 16.581 0.172 1.117 1.00 86.56 75 GLU A CA 1
ATOM 571 C C . GLU A 1 75 ? 15.737 -0.963 0.522 1.00 86.56 75 GLU A C 1
ATOM 573 O O . GLU A 1 75 ? 14.568 -1.090 0.857 1.00 86.56 75 GLU A O 1
ATOM 578 N N . ALA A 1 76 ? 16.340 -1.882 -0.236 1.00 83.75 76 ALA A N 1
ATOM 579 C CA . ALA A 1 76 ? 15.625 -3.037 -0.783 1.00 83.75 76 ALA A CA 1
ATOM 580 C C . ALA A 1 76 ? 14.894 -3.858 0.298 1.00 83.75 76 ALA A C 1
ATOM 582 O O . ALA A 1 76 ? 13.742 -4.237 0.111 1.00 83.75 76 ALA A O 1
ATOM 583 N N . ARG A 1 77 ? 15.523 -4.070 1.464 1.00 86.50 77 ARG A N 1
ATOM 584 C CA . ARG A 1 77 ? 14.901 -4.819 2.559 1.00 86.50 77 ARG A CA 1
ATOM 585 C C . ARG A 1 77 ? 13.725 -4.071 3.178 1.00 86.50 77 ARG A C 1
ATOM 587 O O . ARG A 1 77 ? 12.701 -4.689 3.446 1.00 86.50 77 ARG A O 1
ATOM 594 N N . PHE A 1 78 ? 13.853 -2.762 3.386 1.00 89.25 78 PHE A N 1
ATOM 595 C CA . PHE A 1 78 ? 12.742 -1.912 3.807 1.00 89.25 78 PHE A CA 1
ATOM 596 C C . PHE A 1 78 ? 11.587 -2.012 2.816 1.00 89.25 78 PHE A C 1
ATOM 598 O O . PHE A 1 78 ? 10.430 -2.118 3.224 1.00 89.25 78 PHE A O 1
ATOM 605 N N . HIS A 1 79 ? 11.900 -2.031 1.519 1.00 87.94 79 HIS A N 1
ATOM 606 C CA . HIS A 1 79 ? 10.868 -2.137 0.510 1.00 87.94 79 HIS A CA 1
ATOM 607 C C . HIS A 1 79 ? 10.086 -3.446 0.605 1.00 87.94 79 HIS A C 1
ATOM 609 O O . HIS A 1 79 ? 8.858 -3.404 0.690 1.00 87.94 79 HIS A O 1
ATOM 615 N N . ASP A 1 80 ? 10.798 -4.570 0.689 1.00 88.81 80 ASP A N 1
ATOM 616 C CA . ASP A 1 80 ? 10.198 -5.896 0.846 1.00 88.81 80 ASP A CA 1
ATOM 617 C C . ASP A 1 80 ? 9.347 -6.001 2.122 1.00 88.81 80 ASP A C 1
ATOM 619 O O . ASP A 1 80 ? 8.288 -6.625 2.115 1.00 88.81 80 ASP A O 1
ATOM 623 N N . LEU A 1 81 ? 9.793 -5.392 3.228 1.00 90.38 81 LEU A N 1
ATOM 624 C CA . LEU A 1 81 ? 9.065 -5.409 4.501 1.00 90.38 81 LEU A CA 1
ATOM 625 C C . LEU A 1 81 ? 7.756 -4.623 4.435 1.00 90.38 81 LEU A C 1
ATOM 627 O O . LEU A 1 81 ? 6.734 -5.102 4.931 1.00 90.38 81 LEU A O 1
ATOM 631 N N . VAL A 1 82 ? 7.771 -3.431 3.832 1.00 90.88 82 VAL A N 1
ATOM 632 C CA . VAL A 1 82 ? 6.549 -2.634 3.654 1.00 90.88 82 VAL A CA 1
ATOM 633 C C . VAL A 1 82 ? 5.568 -3.367 2.749 1.00 90.88 82 VAL A C 1
ATOM 635 O O . VAL A 1 82 ? 4.397 -3.479 3.104 1.00 90.88 82 VAL A O 1
ATOM 638 N N . ASP A 1 83 ? 6.045 -3.916 1.631 1.00 89.50 83 ASP A N 1
ATOM 639 C CA . ASP A 1 83 ? 5.203 -4.636 0.677 1.00 89.50 83 ASP A CA 1
ATOM 640 C C . ASP A 1 83 ? 4.593 -5.895 1.332 1.00 89.50 83 ASP A C 1
ATOM 642 O O . ASP A 1 83 ? 3.390 -6.129 1.226 1.00 89.50 83 ASP A O 1
ATOM 646 N N . ALA A 1 84 ? 5.383 -6.659 2.098 1.00 89.00 84 ALA A N 1
ATOM 647 C CA . ALA A 1 84 ? 4.892 -7.813 2.857 1.00 89.00 84 ALA A CA 1
ATOM 648 C C . ALA A 1 84 ? 3.863 -7.423 3.931 1.00 89.00 84 ALA A C 1
ATOM 650 O O . ALA A 1 84 ? 2.879 -8.133 4.139 1.00 89.00 84 ALA A O 1
ATOM 651 N N . THR A 1 85 ? 4.073 -6.287 4.598 1.00 93.31 85 THR A N 1
ATOM 652 C CA . THR A 1 85 ? 3.145 -5.775 5.615 1.00 93.31 85 THR A CA 1
ATOM 653 C C . THR A 1 85 ? 1.828 -5.353 4.981 1.00 93.31 85 THR A C 1
ATOM 655 O O . THR A 1 85 ? 0.776 -5.780 5.439 1.00 93.31 85 THR A O 1
ATOM 658 N N . GLN A 1 86 ? 1.867 -4.566 3.902 1.00 93.38 86 GLN A N 1
ATOM 659 C CA . GLN A 1 86 ? 0.660 -4.144 3.186 1.00 93.38 86 GLN A CA 1
ATOM 660 C C . GLN A 1 86 ? -0.110 -5.346 2.631 1.00 93.38 86 GLN A C 1
ATOM 662 O O . GLN A 1 86 ? -1.328 -5.388 2.775 1.00 93.38 86 GLN A O 1
ATOM 667 N N . GLN A 1 87 ? 0.585 -6.355 2.096 1.00 91.56 87 GLN A N 1
ATOM 668 C CA . GLN A 1 87 ? -0.063 -7.582 1.633 1.00 91.56 87 GLN A CA 1
ATOM 669 C C . GLN A 1 87 ? -0.754 -8.342 2.771 1.00 91.56 87 GLN A C 1
ATOM 671 O O . GLN A 1 87 ? -1.864 -8.834 2.588 1.00 91.56 87 GLN A O 1
ATOM 676 N N . ASN A 1 88 ? -0.118 -8.431 3.943 1.00 91.62 88 ASN A N 1
ATOM 677 C CA . ASN A 1 88 ? -0.725 -9.061 5.112 1.00 91.62 88 ASN A CA 1
ATOM 678 C C . ASN A 1 88 ? -1.988 -8.314 5.566 1.00 91.62 88 ASN A C 1
ATOM 680 O O . ASN A 1 88 ? -2.989 -8.955 5.866 1.00 91.62 88 ASN A O 1
ATOM 684 N N . LEU A 1 89 ? -1.959 -6.978 5.564 1.00 93.31 89 LEU A N 1
ATOM 685 C CA . LEU A 1 89 ? -3.131 -6.167 5.895 1.00 93.31 89 LEU A CA 1
ATOM 686 C C . LEU A 1 89 ? -4.278 -6.400 4.909 1.00 93.31 89 LEU A C 1
ATOM 688 O O . LEU A 1 89 ? -5.407 -6.607 5.343 1.00 93.31 89 LEU A O 1
ATOM 692 N N . GLU A 1 90 ? -3.992 -6.399 3.604 1.00 91.88 90 GLU A N 1
ATOM 693 C CA . GLU A 1 90 ? -4.983 -6.724 2.572 1.00 91.88 90 GLU A CA 1
ATOM 694 C C . GLU A 1 90 ? -5.609 -8.101 2.808 1.00 91.88 90 GLU A C 1
ATOM 696 O O . GLU A 1 90 ? -6.827 -8.220 2.785 1.00 91.88 90 GLU A O 1
ATOM 701 N N . ASP A 1 91 ? -4.795 -9.124 3.085 1.00 90.00 91 ASP A N 1
ATOM 702 C CA . ASP A 1 91 ? -5.293 -10.479 3.326 1.00 90.00 91 ASP A CA 1
ATOM 703 C C . ASP A 1 91 ? -6.189 -10.546 4.576 1.00 90.00 91 ASP A C 1
ATOM 705 O O . ASP A 1 91 ? -7.247 -11.172 4.535 1.00 90.00 91 ASP A O 1
ATOM 709 N N . VAL A 1 92 ? -5.820 -9.861 5.666 1.00 91.56 92 VAL A N 1
ATOM 710 C CA . VAL A 1 92 ? -6.649 -9.793 6.884 1.00 91.56 92 VAL A CA 1
ATOM 711 C C . VAL A 1 92 ? -7.987 -9.101 6.606 1.00 91.56 92 VAL A C 1
ATOM 713 O O . VAL A 1 92 ? -9.030 -9.577 7.059 1.00 91.56 92 VAL A O 1
ATOM 716 N N . PHE A 1 93 ? -7.989 -8.001 5.848 1.00 92.06 93 PHE A N 1
ATOM 717 C CA . PHE A 1 93 ? -9.225 -7.304 5.489 1.00 92.06 93 PHE A CA 1
ATOM 718 C C . PHE A 1 93 ? -10.094 -8.122 4.519 1.00 92.06 93 PHE A C 1
ATOM 720 O O . PHE A 1 93 ? -11.291 -8.255 4.773 1.00 92.06 93 PHE A O 1
ATOM 727 N N . ASP A 1 94 ? -9.512 -8.737 3.487 1.00 89.31 94 ASP A N 1
ATOM 728 C CA . ASP A 1 94 ? -10.217 -9.613 2.538 1.00 89.31 94 ASP A CA 1
ATOM 729 C C . ASP A 1 94 ? -10.878 -10.813 3.249 1.00 89.31 94 ASP A C 1
ATOM 731 O O . ASP A 1 94 ? -12.025 -11.167 2.963 1.00 89.31 94 ASP A O 1
ATOM 735 N N . GLU A 1 95 ? -10.171 -11.450 4.191 1.00 88.81 95 GLU A N 1
ATOM 736 C CA . GLU A 1 95 ? -10.662 -12.627 4.926 1.00 88.81 95 GLU A CA 1
ATOM 737 C C . GLU A 1 95 ? -11.678 -12.265 6.029 1.00 88.81 95 GLU A C 1
ATOM 739 O O . GLU A 1 95 ? -12.451 -13.124 6.461 1.00 88.81 95 GLU A O 1
ATOM 744 N N . SER A 1 96 ? -11.732 -10.998 6.461 1.00 85.81 96 SER A N 1
ATOM 745 C CA . SER A 1 96 ? -12.628 -10.541 7.535 1.00 85.81 96 SER A CA 1
ATOM 746 C C . SER A 1 96 ? -14.114 -10.519 7.164 1.00 85.81 96 SER A C 1
ATOM 748 O O . SER A 1 96 ? -14.973 -10.519 8.049 1.00 85.81 96 SER A O 1
ATOM 750 N N . GLY A 1 97 ? -14.432 -10.472 5.866 1.00 82.69 97 GLY A N 1
ATOM 751 C CA . GLY A 1 97 ? -15.799 -10.284 5.375 1.00 82.69 97 GLY A CA 1
ATOM 752 C C . GLY A 1 97 ? -16.367 -8.876 5.599 1.00 82.69 97 GLY A C 1
ATOM 753 O O . GLY A 1 97 ? -17.570 -8.684 5.421 1.00 82.69 97 GLY A O 1
ATOM 754 N N . LEU A 1 98 ? -15.536 -7.902 5.993 1.00 87.19 98 LEU A N 1
ATOM 755 C CA . LEU A 1 98 ? -15.913 -6.490 6.020 1.00 87.19 98 LEU A CA 1
ATOM 756 C C . LEU A 1 98 ? -16.120 -5.954 4.598 1.00 87.19 98 LEU A C 1
ATOM 758 O O . LEU A 1 98 ? -15.349 -6.263 3.693 1.00 87.19 98 LEU A O 1
ATOM 762 N N . ASP A 1 99 ? -17.122 -5.092 4.424 1.00 88.81 99 ASP A N 1
ATOM 763 C CA . ASP A 1 99 ? -17.304 -4.329 3.185 1.00 88.81 99 ASP A CA 1
ATOM 764 C C . ASP A 1 99 ? -16.361 -3.115 3.190 1.00 88.81 99 ASP A C 1
ATOM 766 O O . ASP A 1 99 ? -16.713 -2.013 3.626 1.00 88.81 99 ASP A O 1
ATOM 770 N N . VAL A 1 100 ? -15.105 -3.358 2.808 1.00 91.50 100 VAL A N 1
ATOM 771 C CA . VAL A 1 100 ? -14.053 -2.340 2.700 1.00 91.50 100 VAL A CA 1
ATOM 772 C C . VAL A 1 100 ? -13.555 -2.220 1.265 1.00 91.50 100 VAL A C 1
ATOM 774 O O . VAL A 1 100 ? -13.343 -3.213 0.573 1.00 91.50 100 VAL A O 1
ATOM 777 N N . ASP A 1 101 ? -13.326 -0.984 0.829 1.00 92.62 101 ASP A N 1
ATOM 778 C CA . ASP A 1 101 ? -12.671 -0.687 -0.446 1.00 92.62 101 ASP A CA 1
ATOM 779 C C . ASP A 1 101 ? -11.156 -0.608 -0.224 1.00 92.62 101 ASP A C 1
ATOM 781 O O . ASP A 1 101 ? -10.667 0.284 0.480 1.00 92.62 101 ASP A O 1
ATOM 785 N N . LEU A 1 102 ? -10.426 -1.570 -0.793 1.00 92.62 102 LEU A N 1
ATOM 786 C CA . LEU A 1 102 ? -8.972 -1.675 -0.715 1.00 92.62 102 LEU A CA 1
ATOM 787 C C . LEU A 1 102 ? -8.344 -1.192 -2.026 1.00 92.62 102 LEU A C 1
ATOM 789 O O . LEU A 1 102 ? -8.478 -1.818 -3.078 1.00 92.62 102 LEU A O 1
ATOM 793 N N . GLU A 1 103 ? -7.594 -0.096 -1.953 1.00 92.06 103 GLU A N 1
ATOM 794 C CA . GLU A 1 103 ? -6.840 0.454 -3.077 1.00 92.06 103 GLU A CA 1
ATOM 795 C C . GLU A 1 103 ? -5.355 0.492 -2.734 1.00 92.06 103 GLU A C 1
ATOM 797 O O . GLU A 1 103 ? -4.935 1.232 -1.846 1.00 92.06 103 GLU A O 1
ATOM 802 N N . ASN A 1 104 ? -4.535 -0.247 -3.476 1.00 90.44 104 ASN A N 1
ATOM 803 C CA . ASN A 1 104 ? -3.087 -0.179 -3.336 1.00 90.44 104 ASN A CA 1
ATOM 804 C C . ASN A 1 104 ? -2.446 0.345 -4.627 1.00 90.44 104 ASN A C 1
ATOM 806 O O . ASN A 1 104 ? -2.732 -0.112 -5.737 1.00 90.44 104 ASN A O 1
ATOM 810 N N . SER A 1 105 ? -1.612 1.377 -4.503 1.00 86.44 105 SER A N 1
ATOM 811 C CA . SER A 1 105 ? -0.919 1.999 -5.627 1.00 86.44 105 SER A CA 1
ATOM 812 C C . SER A 1 105 ? 0.380 2.652 -5.172 1.00 86.44 105 SER A C 1
ATOM 814 O O . SER A 1 105 ? 0.386 3.519 -4.305 1.00 86.44 105 SER A O 1
ATOM 816 N N . ALA A 1 106 ? 1.488 2.288 -5.826 1.00 82.44 106 ALA A N 1
ATOM 817 C CA . ALA A 1 106 ? 2.807 2.900 -5.627 1.00 82.44 106 ALA A CA 1
ATOM 818 C C . ALA A 1 106 ? 3.279 2.930 -4.153 1.00 82.44 106 ALA A C 1
ATOM 820 O O . ALA A 1 106 ? 3.928 3.881 -3.726 1.00 82.44 106 ALA A O 1
ATOM 821 N N . GLY A 1 107 ? 2.966 1.881 -3.382 1.00 81.50 107 GLY A N 1
ATOM 822 C CA . GLY A 1 107 ? 3.333 1.769 -1.965 1.00 81.50 107 GLY A CA 1
ATOM 823 C C . GLY A 1 107 ? 2.462 2.588 -1.016 1.00 81.50 107 GLY A C 1
ATOM 824 O O . GLY A 1 107 ? 2.842 2.797 0.140 1.00 81.50 107 GLY A O 1
ATOM 825 N N . VAL A 1 108 ? 1.306 3.039 -1.502 1.00 92.38 108 VAL A N 1
ATOM 826 C CA . VAL A 1 108 ? 0.226 3.596 -0.696 1.00 92.38 108 VAL A CA 1
ATOM 827 C C . VAL A 1 108 ? -0.941 2.612 -0.711 1.00 92.38 108 VAL A C 1
ATOM 829 O O . VAL A 1 108 ? -1.527 2.385 -1.768 1.00 92.38 108 VAL A O 1
ATOM 832 N N . LEU A 1 109 ? -1.275 2.053 0.451 1.00 95.31 109 LEU A N 1
ATOM 833 C CA . LEU A 1 109 ? -2.457 1.216 0.667 1.00 95.31 109 LEU A CA 1
ATOM 834 C C . LEU A 1 109 ? -3.536 2.063 1.344 1.00 95.31 109 LEU A C 1
ATOM 836 O O . LEU A 1 109 ? -3.307 2.633 2.405 1.00 95.31 109 LEU A O 1
ATOM 840 N N . THR A 1 110 ? -4.712 2.140 0.740 1.00 96.25 110 THR A N 1
ATOM 841 C CA . THR A 1 110 ? -5.876 2.863 1.253 1.00 96.25 110 THR A CA 1
ATOM 842 C C . THR A 1 110 ? -6.987 1.867 1.543 1.00 96.25 110 THR A C 1
ATOM 844 O O . THR A 1 110 ? -7.387 1.117 0.660 1.00 96.25 110 THR A O 1
ATOM 847 N N . VAL A 1 111 ? -7.491 1.883 2.774 1.00 95.44 111 VAL A N 1
ATOM 848 C CA . VAL A 1 111 ? -8.633 1.090 3.236 1.00 95.44 111 VAL A CA 1
ATOM 849 C C . VAL A 1 111 ? -9.768 2.052 3.538 1.00 95.44 111 VAL A C 1
ATOM 851 O O . VAL A 1 111 ? -9.645 2.870 4.454 1.00 95.44 111 VAL A O 1
ATOM 854 N N . LYS A 1 112 ? -10.861 1.992 2.775 1.00 94.88 112 LYS A N 1
ATOM 855 C CA . LYS A 1 112 ? -12.053 2.815 3.021 1.00 94.88 112 LYS A CA 1
ATOM 856 C C . LYS A 1 112 ? -13.154 1.951 3.619 1.00 94.88 112 LYS A C 1
ATOM 858 O O . LYS A 1 112 ? -13.543 0.946 3.034 1.00 94.88 112 LYS A O 1
ATOM 863 N N . PHE A 1 113 ? -13.661 2.362 4.774 1.00 92.94 113 PHE A N 1
ATOM 864 C CA . PHE A 1 113 ? -14.781 1.704 5.439 1.00 92.94 113 PHE A CA 1
ATOM 865 C C . PHE A 1 113 ? -16.121 2.220 4.904 1.00 92.94 113 PHE A C 1
ATOM 867 O O . PHE A 1 113 ? -16.224 3.366 4.461 1.00 92.94 113 PHE A O 1
ATOM 874 N N . GLU A 1 114 ? -17.174 1.412 5.043 1.00 89.62 114 GLU A N 1
ATOM 875 C CA . GLU A 1 114 ? -18.553 1.767 4.666 1.00 89.62 114 GLU A CA 1
ATOM 876 C C . GLU A 1 114 ? -19.038 3.078 5.320 1.00 89.62 114 GLU A C 1
ATOM 878 O O . GLU A 1 114 ? -19.761 3.873 4.721 1.00 89.62 114 GLU A O 1
ATOM 883 N N . ASN A 1 115 ? -18.581 3.364 6.543 1.00 88.69 115 ASN A N 1
ATOM 884 C CA . ASN A 1 115 ? -18.919 4.587 7.278 1.00 88.69 115 ASN A CA 1
ATOM 885 C C . ASN A 1 115 ? -18.238 5.868 6.715 1.00 88.69 115 ASN A C 1
ATOM 887 O O . ASN A 1 115 ? -18.432 6.958 7.262 1.00 88.69 115 ASN A O 1
ATOM 891 N N . GLY A 1 116 ? -17.411 5.743 5.667 1.00 89.81 116 GLY A N 1
ATOM 892 C CA . GLY A 1 116 ? -16.664 6.821 5.014 1.00 89.81 116 GLY A CA 1
ATOM 893 C C . GLY A 1 116 ? -15.310 7.175 5.646 1.00 89.81 116 GLY A C 1
ATOM 894 O O . GLY A 1 116 ? -14.602 8.033 5.109 1.00 89.81 116 GLY A O 1
ATOM 895 N N . SER A 1 117 ? -14.924 6.559 6.769 1.00 93.94 117 SER A N 1
ATOM 896 C CA . SER A 1 117 ? -13.585 6.713 7.344 1.00 93.94 117 SER A CA 1
ATOM 897 C C . SER A 1 117 ? -12.553 5.883 6.584 1.00 93.94 117 SER A C 1
ATOM 899 O O . SER A 1 117 ? -12.888 4.947 5.859 1.00 93.94 117 SER A O 1
ATOM 901 N N . GLN A 1 118 ? -11.283 6.268 6.704 1.00 95.31 118 GLN A N 1
ATOM 902 C CA . GLN A 1 118 ? -10.199 5.671 5.930 1.00 95.31 118 GLN A CA 1
ATOM 903 C C . GLN A 1 118 ? -8.971 5.428 6.805 1.00 95.31 118 GLN A C 1
ATOM 905 O O . GLN A 1 118 ? -8.690 6.207 7.723 1.00 95.31 118 GLN A O 1
ATOM 910 N N . LEU A 1 119 ? -8.235 4.372 6.470 1.00 96.38 119 LEU A N 1
ATOM 911 C CA . LEU A 1 119 ? -6.863 4.136 6.907 1.00 96.38 119 LEU A CA 1
ATOM 912 C C . LEU A 1 119 ? -5.967 4.172 5.675 1.00 96.38 119 LEU A C 1
ATOM 914 O O . LEU A 1 119 ? -6.203 3.444 4.714 1.00 96.38 119 LEU A O 1
ATOM 918 N N . ILE A 1 120 ? -4.957 5.033 5.690 1.00 96.31 120 ILE A N 1
ATOM 919 C CA . ILE A 1 120 ? -4.011 5.178 4.583 1.00 96.31 120 ILE A CA 1
ATOM 920 C C . ILE A 1 120 ? -2.619 4.846 5.098 1.00 96.31 120 ILE A C 1
ATOM 922 O O . ILE A 1 120 ? -2.101 5.530 5.977 1.00 96.31 120 ILE A O 1
ATOM 926 N N . PHE A 1 121 ? -2.006 3.824 4.520 1.00 97.12 121 PHE A N 1
ATOM 927 C CA . PHE A 1 121 ? -0.643 3.402 4.788 1.00 97.12 121 PHE A CA 1
ATOM 928 C C . PHE A 1 121 ? 0.261 3.884 3.662 1.00 97.12 121 PHE A C 1
ATOM 930 O O . PHE A 1 121 ? -0.030 3.629 2.499 1.00 97.12 121 PHE A O 1
ATOM 937 N N . SER A 1 122 ? 1.373 4.538 3.981 1.00 94.31 122 SER A N 1
ATOM 938 C CA . SER A 1 122 ? 2.324 5.045 2.987 1.00 94.31 122 SER A CA 1
ATOM 939 C C . SER A 1 122 ? 3.748 4.669 3.357 1.00 94.31 122 SER A C 1
ATOM 941 O O . SER A 1 122 ? 4.177 4.875 4.494 1.00 94.31 122 SER A O 1
ATOM 943 N N . ARG A 1 123 ? 4.515 4.199 2.371 1.00 92.31 123 ARG A N 1
ATOM 944 C CA . ARG A 1 123 ? 5.967 4.029 2.506 1.00 92.31 123 ARG A CA 1
ATOM 945 C C . ARG A 1 123 ? 6.670 5.394 2.550 1.00 92.31 123 ARG A C 1
ATOM 947 O O . ARG A 1 123 ? 6.322 6.275 1.766 1.00 92.31 123 ARG A O 1
ATOM 954 N N . GLN A 1 124 ? 7.668 5.560 3.417 1.00 91.62 124 GLN A N 1
ATOM 955 C CA . GLN A 1 124 ? 8.567 6.722 3.423 1.00 91.62 124 GLN A CA 1
ATOM 956 C C . GLN A 1 124 ? 10.024 6.268 3.308 1.00 91.62 124 GLN A C 1
ATOM 958 O O . GLN A 1 124 ? 10.705 6.028 4.304 1.00 91.62 124 GLN A O 1
ATOM 963 N N . GLU A 1 125 ? 10.508 6.152 2.071 1.00 85.94 125 GLU A N 1
ATOM 964 C CA . GLU A 1 125 ? 11.825 5.582 1.741 1.00 85.94 125 GLU A CA 1
ATOM 965 C C . GLU A 1 125 ? 13.012 6.315 2.394 1.00 85.94 125 GLU A C 1
ATOM 967 O O . GLU A 1 125 ? 13.869 5.636 2.964 1.00 85.94 125 GLU A O 1
ATOM 972 N N . PRO A 1 126 ? 13.076 7.667 2.419 1.00 87.31 126 PRO A N 1
ATOM 973 C CA . PRO A 1 126 ? 14.222 8.364 3.009 1.00 87.31 126 PRO A CA 1
ATOM 974 C C . PRO A 1 126 ? 14.348 8.158 4.522 1.00 87.31 126 PRO A C 1
ATOM 976 O O . PRO A 1 126 ? 15.451 8.23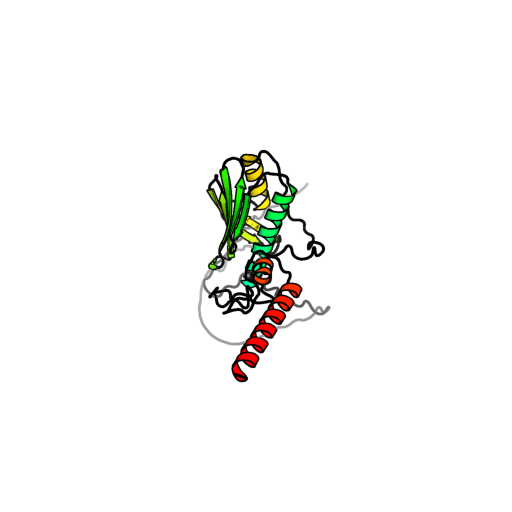1 5.060 1.00 87.31 126 PRO A O 1
ATOM 979 N N . LEU A 1 127 ? 13.218 7.926 5.197 1.00 89.06 127 LEU A N 1
ATOM 980 C CA . LEU A 1 127 ? 13.145 7.756 6.649 1.00 89.06 127 LEU A CA 1
ATOM 981 C C . LEU A 1 127 ? 13.098 6.283 7.066 1.00 89.06 127 LEU A C 1
ATOM 983 O O . LEU A 1 127 ? 13.318 5.993 8.233 1.00 89.06 127 LEU A O 1
ATOM 987 N N . ARG A 1 128 ? 12.852 5.361 6.123 1.00 91.56 128 ARG A N 1
ATOM 988 C CA . ARG A 1 128 ? 12.619 3.927 6.377 1.00 91.56 128 ARG A CA 1
ATOM 989 C C . ARG A 1 128 ? 11.467 3.681 7.352 1.00 91.56 128 ARG A C 1
ATOM 991 O O . ARG A 1 128 ? 11.516 2.768 8.170 1.00 91.56 128 ARG A O 1
ATOM 998 N N . GLN A 1 129 ? 10.418 4.484 7.212 1.00 94.56 129 GLN A N 1
ATOM 999 C CA . GLN A 1 129 ? 9.236 4.429 8.063 1.00 94.56 129 GLN A CA 1
ATOM 1000 C C . GLN A 1 129 ? 7.988 4.048 7.275 1.00 94.56 129 GLN A C 1
ATOM 1002 O O . GLN A 1 129 ? 7.824 4.416 6.105 1.00 94.56 129 GLN A O 1
ATOM 1007 N N . LEU A 1 130 ? 7.082 3.348 7.949 1.00 96.06 130 LEU A N 1
ATOM 1008 C CA . LEU A 1 130 ? 5.712 3.150 7.496 1.00 96.06 130 LEU A CA 1
ATOM 1009 C C . LEU A 1 130 ? 4.828 4.192 8.178 1.00 96.06 130 LEU A C 1
ATOM 1011 O O . LEU A 1 130 ? 4.849 4.326 9.397 1.00 96.06 130 LEU A O 1
ATOM 1015 N N . TRP A 1 131 ? 4.067 4.955 7.404 1.00 97.12 131 TRP A N 1
ATOM 1016 C CA . TRP A 1 131 ? 3.152 5.960 7.942 1.00 97.12 131 TRP A CA 1
ATOM 1017 C C . TRP A 1 131 ? 1.712 5.476 7.841 1.00 97.12 131 TRP A C 1
ATOM 1019 O O . TRP A 1 131 ? 1.341 4.900 6.823 1.00 97.12 131 TRP A O 1
ATOM 1029 N N . LEU A 1 132 ? 0.910 5.754 8.867 1.00 97.38 132 LEU A N 1
ATOM 1030 C CA . LEU A 1 132 ? -0.525 5.487 8.936 1.00 97.38 132 LEU A CA 1
ATOM 1031 C C . LEU A 1 132 ? -1.275 6.797 9.170 1.00 97.38 132 LEU A C 1
ATOM 1033 O O . LEU A 1 132 ? -1.096 7.435 10.204 1.00 97.38 132 LEU A O 1
ATOM 1037 N N . ALA A 1 133 ? -2.153 7.177 8.249 1.00 96.88 133 ALA A N 1
ATOM 1038 C CA . ALA A 1 133 ? -3.142 8.221 8.470 1.00 96.88 133 ALA A CA 1
ATOM 1039 C C . ALA A 1 133 ? -4.504 7.586 8.767 1.00 96.88 133 ALA A C 1
ATOM 1041 O O . ALA A 1 133 ? -5.010 6.781 7.987 1.00 96.88 133 ALA A O 1
ATOM 1042 N N . ALA A 1 134 ? -5.096 7.973 9.891 1.00 94.69 134 ALA A N 1
ATOM 1043 C CA . ALA A 1 134 ? -6.390 7.511 10.368 1.00 94.69 134 ALA A CA 1
ATOM 1044 C C . ALA A 1 134 ? -7.266 8.699 10.785 1.00 94.69 134 ALA A C 1
ATOM 1046 O O . ALA A 1 134 ? -6.790 9.822 10.966 1.00 94.69 134 ALA A O 1
ATOM 1047 N N . ARG A 1 135 ? -8.558 8.447 11.038 1.00 90.50 135 ARG A N 1
ATOM 1048 C CA . ARG A 1 135 ? -9.478 9.462 11.591 1.00 90.50 135 ARG A CA 1
ATOM 1049 C C . ARG A 1 135 ? -8.972 10.070 12.909 1.00 90.50 135 ARG A C 1
ATOM 1051 O O . ARG A 1 135 ? -9.278 11.221 13.202 1.00 90.50 135 ARG A O 1
ATOM 1058 N N . SER A 1 136 ? -8.226 9.302 13.702 1.00 89.12 136 SER A N 1
ATOM 1059 C CA . SER A 1 136 ? -7.663 9.727 14.989 1.00 89.12 136 SER A CA 1
ATOM 1060 C C . SER A 1 136 ? -6.351 10.512 14.879 1.00 89.12 136 SER A C 1
ATOM 1062 O O . SER A 1 136 ? -5.940 11.105 15.874 1.00 89.12 136 SER A O 1
ATOM 1064 N N . GLY A 1 137 ? -5.697 10.539 13.714 1.00 92.31 137 GLY A N 1
ATOM 1065 C CA . GLY A 1 137 ? -4.413 11.215 13.524 1.00 92.31 137 GLY A CA 1
ATOM 1066 C C . GLY A 1 137 ? -3.469 10.485 12.569 1.00 92.31 137 GLY A C 1
ATOM 1067 O O . GLY A 1 137 ? -3.847 9.510 11.923 1.00 92.31 137 GLY A O 1
ATOM 1068 N N . GLY A 1 138 ? -2.239 10.993 12.479 1.00 94.56 138 GLY A N 1
ATOM 1069 C CA . GLY A 1 138 ? -1.136 10.371 11.749 1.00 94.56 138 GLY A CA 1
ATOM 1070 C C . GLY A 1 138 ? -0.145 9.716 12.709 1.00 94.56 138 GLY A C 1
ATOM 1071 O O . GLY A 1 138 ? 0.162 10.289 13.753 1.00 94.56 138 GLY A O 1
ATOM 1072 N N . PHE A 1 139 ? 0.345 8.537 12.345 1.00 96.25 139 PHE A N 1
ATOM 1073 C CA . PHE A 1 139 ? 1.276 7.731 13.130 1.00 96.25 139 PHE A CA 1
ATOM 1074 C C . PHE A 1 139 ? 2.422 7.269 12.236 1.00 96.25 139 PHE A C 1
ATOM 1076 O O . PHE A 1 139 ? 2.208 6.953 11.062 1.00 96.25 139 PHE A O 1
ATOM 1083 N N . HIS A 1 140 ? 3.630 7.217 12.784 1.00 95.88 140 HIS A N 1
ATOM 1084 C CA . HIS A 1 140 ? 4.810 6.734 12.076 1.00 95.88 140 HIS A CA 1
ATOM 1085 C C . HIS A 1 140 ? 5.366 5.524 12.809 1.00 95.88 140 HIS A C 1
ATOM 1087 O O . HIS A 1 140 ? 5.371 5.486 14.042 1.00 95.88 140 HIS A O 1
ATOM 1093 N N . PHE A 1 141 ? 5.815 4.544 12.037 1.00 95.62 141 PHE A N 1
ATOM 1094 C CA . PHE A 1 141 ? 6.322 3.288 12.548 1.00 95.62 141 PHE A CA 1
ATOM 1095 C C . PHE A 1 141 ? 7.722 3.024 12.020 1.00 95.62 141 PHE A C 1
ATOM 1097 O O . PHE A 1 141 ? 7.954 3.050 10.806 1.00 95.62 141 PHE A O 1
ATOM 1104 N N . ASP A 1 142 ? 8.614 2.702 12.945 1.00 92.94 142 ASP A N 1
ATOM 1105 C CA . ASP A 1 142 ? 9.923 2.134 12.666 1.00 92.94 142 ASP A CA 1
ATOM 1106 C C . ASP A 1 142 ? 9.831 0.605 12.734 1.00 92.94 142 ASP A C 1
ATOM 1108 O O . ASP A 1 142 ? 8.998 0.040 13.452 1.00 92.94 142 ASP A O 1
ATOM 1112 N N . TYR A 1 143 ? 10.665 -0.081 11.954 1.00 91.94 143 TYR A N 1
ATOM 1113 C CA . TYR A 1 143 ? 10.713 -1.539 11.970 1.00 91.94 143 TYR A CA 1
ATOM 1114 C C . TYR A 1 143 ? 11.781 -2.030 12.948 1.00 91.94 143 TYR A C 1
ATOM 1116 O O . TYR A 1 143 ? 12.968 -1.751 12.769 1.00 91.94 143 TYR A O 1
ATOM 1124 N N . ASP A 1 144 ? 11.366 -2.805 13.945 1.00 87.56 144 ASP A N 1
ATOM 1125 C CA . ASP A 1 144 ? 12.261 -3.553 14.819 1.00 87.56 144 ASP A CA 1
ATOM 1126 C C . ASP A 1 144 ? 12.632 -4.882 14.141 1.00 87.56 144 ASP A C 1
ATOM 1128 O O . ASP A 1 144 ? 11.803 -5.786 14.025 1.00 87.56 144 ASP A O 1
ATOM 1132 N N . GLU A 1 145 ? 13.879 -5.011 13.673 1.00 82.06 145 GLU A N 1
ATOM 1133 C CA . GLU A 1 145 ? 14.377 -6.244 13.045 1.00 82.06 145 GLU A CA 1
ATOM 1134 C C . GLU A 1 145 ? 14.526 -7.417 14.029 1.00 82.06 145 GLU A C 1
ATOM 1136 O O . GLU A 1 145 ? 14.474 -8.571 13.598 1.00 82.06 145 GLU A O 1
ATOM 1141 N N . VAL A 1 146 ? 14.698 -7.151 15.329 1.00 80.62 146 VAL A N 1
ATOM 1142 C CA . VAL A 1 146 ? 14.862 -8.188 16.360 1.00 80.62 146 VAL A CA 1
ATOM 1143 C C . VAL A 1 146 ? 13.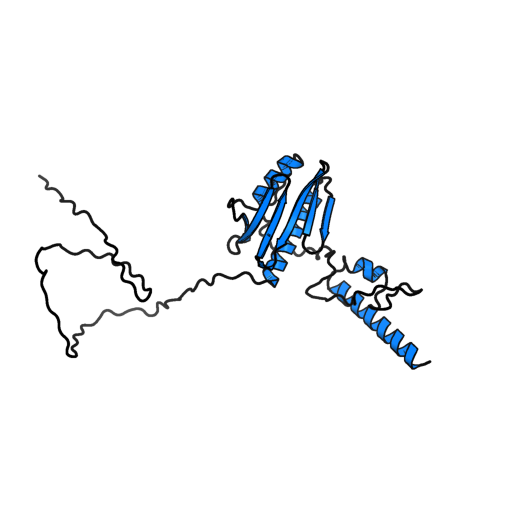520 -8.843 16.649 1.00 80.62 146 VAL A C 1
ATOM 1145 O O . VAL A 1 146 ? 13.395 -10.065 16.574 1.00 80.62 146 VAL A O 1
ATOM 1148 N N . GLU A 1 147 ? 12.506 -8.024 16.917 1.00 82.19 147 GLU A N 1
ATOM 1149 C CA . GLU A 1 147 ? 11.149 -8.497 17.207 1.00 82.19 147 GLU A CA 1
ATOM 1150 C C . GLU A 1 147 ? 10.333 -8.759 15.931 1.00 82.19 147 GLU A C 1
ATOM 1152 O O . GLU A 1 147 ? 9.270 -9.380 15.992 1.00 82.19 147 GLU A O 1
ATOM 1157 N N . SER A 1 148 ? 10.845 -8.323 14.772 1.00 86.50 148 SER A N 1
ATOM 1158 C CA . SER A 1 148 ? 10.187 -8.358 13.460 1.00 86.50 148 SER A CA 1
ATOM 1159 C C . SER A 1 148 ? 8.835 -7.641 13.442 1.00 86.50 148 SER A C 1
ATOM 1161 O O . SER A 1 148 ? 7.867 -8.134 12.869 1.00 86.50 148 SER A O 1
ATOM 1163 N N . ARG A 1 149 ? 8.737 -6.469 14.081 1.00 90.06 149 ARG A N 1
ATOM 1164 C CA . ARG A 1 149 ? 7.470 -5.736 14.258 1.00 90.06 149 ARG A CA 1
ATOM 1165 C C . ARG A 1 149 ? 7.612 -4.253 13.948 1.00 90.06 149 ARG A C 1
ATOM 1167 O O . ARG A 1 149 ? 8.674 -3.669 14.110 1.00 90.06 149 ARG A O 1
ATOM 1174 N N . TRP A 1 150 ? 6.501 -3.644 13.546 1.00 94.12 150 TRP A N 1
ATOM 1175 C CA . TRP A 1 150 ? 6.377 -2.195 13.400 1.00 94.12 150 TRP A CA 1
ATOM 1176 C C . TRP A 1 150 ? 5.984 -1.565 14.736 1.00 94.12 150 TRP A C 1
ATOM 1178 O O . TRP A 1 150 ? 4.938 -1.919 15.293 1.00 94.12 150 TRP A O 1
ATOM 1188 N N . VAL A 1 151 ? 6.798 -0.627 15.216 1.00 92.44 151 VAL A N 1
ATOM 1189 C CA . VAL A 1 151 ? 6.632 0.060 16.506 1.00 92.44 151 VAL A CA 1
ATOM 1190 C C . VAL A 1 151 ? 6.447 1.552 16.262 1.00 92.44 151 VAL A C 1
ATOM 1192 O O . VAL A 1 151 ? 7.172 2.145 15.464 1.00 92.44 151 VAL A O 1
ATOM 1195 N N . CYS A 1 152 ? 5.455 2.160 16.913 1.00 91.56 152 CYS A N 1
ATOM 1196 C CA . CYS A 1 152 ? 5.184 3.583 16.756 1.00 91.56 152 CYS A CA 1
ATOM 1197 C C . CYS A 1 152 ? 6.241 4.443 17.465 1.00 91.56 152 CYS A C 1
ATOM 1199 O O . CYS A 1 152 ? 6.438 4.306 18.670 1.00 91.56 152 CYS A O 1
ATOM 1201 N N . ASP A 1 153 ? 6.833 5.402 16.749 1.00 86.69 153 ASP A N 1
ATOM 1202 C CA . ASP A 1 153 ? 7.897 6.283 17.264 1.00 86.69 153 ASP A CA 1
ATOM 1203 C C . ASP A 1 153 ? 7.476 7.138 18.479 1.00 86.69 153 ASP A C 1
ATOM 1205 O O . ASP A 1 153 ? 8.287 7.480 19.341 1.00 86.69 153 ASP A O 1
ATOM 1209 N N . THR A 1 154 ? 6.194 7.492 18.543 1.00 86.94 154 THR A N 1
ATOM 1210 C CA . THR A 1 154 ? 5.647 8.446 19.510 1.00 86.94 154 THR A CA 1
ATOM 1211 C C . THR A 1 154 ? 4.970 7.747 20.684 1.00 86.94 154 THR A C 1
ATOM 1213 O O . THR A 1 154 ? 5.012 8.249 21.807 1.00 86.94 154 THR A O 1
ATOM 1216 N N . SER A 1 155 ? 4.302 6.620 20.426 1.00 85.56 155 SER A N 1
ATOM 1217 C CA . SER A 1 155 ? 3.475 5.925 21.422 1.00 85.56 155 SER A CA 1
ATOM 1218 C C . SER A 1 155 ? 4.063 4.608 21.915 1.00 85.56 155 SER A C 1
ATOM 1220 O O . SER A 1 155 ? 3.564 4.089 22.909 1.00 85.56 155 SER A O 1
ATOM 1222 N N . ASP A 1 156 ? 5.093 4.079 21.243 1.00 86.06 156 ASP A N 1
ATOM 1223 C CA . ASP A 1 156 ? 5.664 2.745 21.485 1.00 86.06 156 ASP A CA 1
ATOM 1224 C C . ASP A 1 156 ? 4.639 1.594 21.308 1.00 86.06 156 ASP A C 1
ATOM 1226 O O . ASP A 1 156 ? 4.909 0.443 21.635 1.00 86.06 156 ASP A O 1
ATOM 1230 N N . GLU A 1 157 ? 3.443 1.890 20.772 1.00 90.88 157 GLU A N 1
ATOM 1231 C CA . GLU A 1 157 ? 2.387 0.917 20.463 1.00 90.88 157 GLU A CA 1
ATOM 1232 C C . GLU A 1 157 ? 2.734 0.153 19.176 1.00 90.88 157 GLU A C 1
ATOM 1234 O O . GLU A 1 157 ? 3.259 0.720 18.206 1.00 90.88 157 GLU A O 1
ATOM 1239 N N . LEU A 1 158 ? 2.406 -1.140 19.140 1.00 93.31 158 LEU A N 1
ATOM 1240 C CA . LEU A 1 158 ? 2.582 -1.960 17.945 1.00 93.31 158 LEU A CA 1
ATOM 1241 C C . LEU A 1 158 ? 1.546 -1.597 16.879 1.00 93.31 158 LEU A C 1
ATOM 1243 O O . LEU A 1 158 ? 0.369 -1.382 17.180 1.00 93.31 158 LEU A O 1
ATOM 1247 N N . LEU A 1 159 ? 1.955 -1.643 15.607 1.00 94.44 159 LEU A N 1
ATOM 1248 C CA . LEU A 1 159 ? 1.038 -1.453 14.477 1.00 94.44 159 LEU A CA 1
ATOM 1249 C C . LEU A 1 159 ? -0.185 -2.378 14.572 1.00 94.44 159 LEU A C 1
ATOM 1251 O O . LEU A 1 159 ? -1.309 -1.932 14.367 1.00 94.44 159 LEU A O 1
ATOM 1255 N N . SER A 1 160 ? 0.023 -3.650 14.918 1.00 92.56 160 SER A N 1
ATOM 1256 C CA . SER A 1 160 ? -1.048 -4.646 15.018 1.00 92.56 160 SER A CA 1
ATOM 1257 C C . SER A 1 160 ? -2.100 -4.289 16.070 1.00 92.56 160 SER A C 1
ATOM 1259 O O . SER A 1 160 ? -3.296 -4.404 15.817 1.00 92.56 160 SER A O 1
ATOM 1261 N N . GLU A 1 161 ? -1.658 -3.825 17.239 1.00 92.31 161 GLU A N 1
ATOM 1262 C CA . GLU A 1 161 ? -2.538 -3.445 18.350 1.00 92.31 161 GLU A CA 1
ATOM 1263 C C . GLU A 1 161 ? -3.322 -2.176 18.004 1.00 92.31 161 GLU A C 1
ATOM 1265 O O . GLU A 1 161 ? -4.545 -2.118 18.174 1.00 92.31 161 GLU A O 1
ATOM 1270 N N . MET A 1 162 ? -2.628 -1.198 17.414 1.00 93.44 162 MET A N 1
ATOM 1271 C CA . MET A 1 162 ? -3.235 0.049 16.970 1.00 93.44 162 MET A CA 1
ATOM 1272 C C . MET A 1 162 ? -4.316 -0.197 15.909 1.00 93.44 162 MET A C 1
ATOM 1274 O O . MET A 1 162 ? -5.402 0.385 15.987 1.00 93.44 162 MET A O 1
ATOM 1278 N N . LEU A 1 16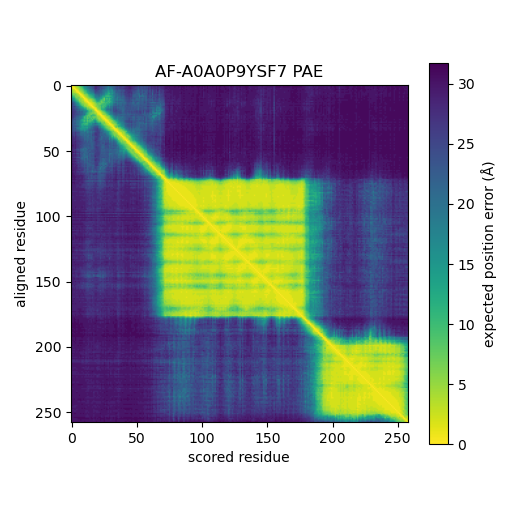3 ? -4.056 -1.082 14.942 1.00 93.94 163 LEU A N 1
ATOM 1279 C CA . LEU A 1 163 ? -5.013 -1.429 13.892 1.00 93.94 163 LEU A CA 1
ATOM 1280 C C . LEU A 1 163 ? -6.207 -2.226 14.406 1.00 93.94 163 LEU A C 1
ATOM 1282 O O . LEU A 1 163 ? -7.332 -1.931 13.996 1.00 93.94 163 LEU A O 1
ATOM 1286 N N . ALA A 1 164 ? -5.994 -3.177 15.318 1.00 92.44 164 ALA A N 1
ATOM 1287 C CA . ALA A 1 164 ? -7.082 -3.926 15.945 1.00 92.44 164 ALA A CA 1
ATOM 1288 C C . ALA A 1 164 ? -8.064 -2.969 16.637 1.00 92.44 164 ALA A C 1
ATOM 1290 O O . ALA A 1 164 ? -9.268 -2.995 16.372 1.00 92.44 164 ALA A O 1
ATOM 1291 N N . ARG A 1 165 ? -7.533 -2.030 17.430 1.00 92.94 165 ARG A N 1
ATOM 1292 C CA . ARG A 1 165 ? -8.320 -0.991 18.103 1.00 92.94 165 ARG A CA 1
ATOM 1293 C C . ARG A 1 165 ? -9.038 -0.067 17.115 1.00 92.94 165 ARG A C 1
ATOM 1295 O O . ARG A 1 165 ? -10.238 0.155 17.245 1.00 92.94 165 ARG A O 1
ATOM 1302 N N . MET A 1 166 ? -8.332 0.458 16.111 1.00 92.56 166 MET A N 1
ATOM 1303 C CA . MET A 1 166 ? -8.923 1.359 15.112 1.00 92.56 166 MET A CA 1
ATOM 1304 C C . MET A 1 166 ? -10.009 0.691 14.266 1.00 92.56 166 MET A C 1
ATOM 1306 O O . MET A 1 166 ? -10.961 1.367 13.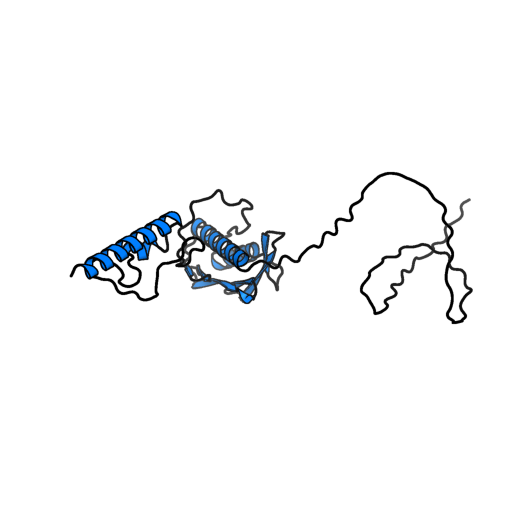872 1.00 92.56 166 MET A O 1
ATOM 1310 N N . THR A 1 167 ? -9.856 -0.596 13.957 1.00 91.75 167 THR A N 1
ATOM 1311 C CA . THR A 1 167 ? -10.836 -1.364 13.179 1.00 91.75 167 THR A CA 1
ATOM 1312 C C . THR A 1 167 ? -12.065 -1.667 14.021 1.00 91.75 167 THR A C 1
ATOM 1314 O O . THR A 1 167 ? -13.181 -1.462 13.549 1.00 91.75 167 THR A O 1
ATOM 1317 N N . LEU A 1 168 ? -11.880 -2.022 15.294 1.00 90.94 168 LEU A N 1
ATOM 1318 C CA . LEU A 1 168 ? -12.984 -2.171 16.236 1.00 90.94 168 LEU A CA 1
ATOM 1319 C C . LEU A 1 168 ? -13.789 -0.866 16.367 1.00 90.94 168 LEU A C 1
ATOM 1321 O O . LEU A 1 168 ? -15.014 -0.886 16.270 1.00 90.94 168 LEU A O 1
ATOM 1325 N N . ASP A 1 169 ? -13.113 0.279 16.491 1.00 88.88 169 ASP A N 1
ATOM 1326 C CA . ASP A 1 169 ? -13.759 1.595 16.616 1.00 88.88 169 ASP A CA 1
ATOM 1327 C C . ASP A 1 169 ? -14.503 2.049 15.343 1.00 88.88 169 ASP A C 1
ATOM 1329 O O . ASP A 1 169 ? -15.440 2.851 15.416 1.00 88.88 169 ASP A O 1
ATOM 1333 N N . GLN A 1 170 ? -14.055 1.619 14.158 1.00 87.19 170 GLN A N 1
ATOM 1334 C CA . GLN A 1 170 ? -14.602 2.070 12.870 1.00 87.19 170 GLN A CA 1
ATOM 1335 C C . GLN A 1 170 ? -15.629 1.098 12.285 1.00 87.19 170 GLN A C 1
ATOM 1337 O O . GLN A 1 170 ? -16.651 1.545 11.764 1.00 87.19 170 GLN A O 1
ATOM 1342 N N . ALA A 1 171 ? -15.367 -0.202 12.376 1.00 84.69 171 ALA A N 1
ATOM 1343 C CA . ALA A 1 171 ? -16.155 -1.259 11.754 1.00 84.69 171 ALA A CA 1
ATOM 1344 C C . ALA A 1 171 ? -16.931 -2.115 12.769 1.00 84.69 171 ALA A C 1
ATOM 1346 O O . ALA A 1 171 ? -17.796 -2.891 12.375 1.00 84.69 171 ALA A O 1
ATOM 1347 N N . GLY A 1 172 ? -16.647 -1.987 14.071 1.00 83.62 172 GLY A N 1
ATOM 1348 C CA . GLY A 1 172 ? -17.317 -2.768 15.116 1.00 83.62 172 GLY A CA 1
ATOM 1349 C C . GLY A 1 172 ? -16.904 -4.242 15.160 1.00 83.62 172 GLY A C 1
ATOM 1350 O O . GLY A 1 172 ? -17.541 -5.020 15.867 1.00 83.62 172 GLY A O 1
ATOM 1351 N N . ILE A 1 173 ? -15.859 -4.623 14.419 1.00 83.94 173 ILE A N 1
ATOM 1352 C CA . ILE A 1 173 ? -15.312 -5.981 14.375 1.00 83.94 173 ILE A CA 1
ATOM 1353 C C . ILE A 1 173 ? -13.876 -5.955 14.890 1.00 83.94 173 ILE A C 1
ATOM 1355 O O . ILE A 1 173 ? -13.075 -5.104 14.505 1.00 83.94 173 ILE A O 1
ATOM 1359 N N . GLU A 1 174 ? -13.562 -6.905 15.762 1.00 87.00 174 GLU A N 1
ATOM 1360 C CA . GLU A 1 174 ? -12.202 -7.164 16.216 1.00 87.00 174 GLU A CA 1
ATOM 1361 C C . GLU A 1 174 ? -11.487 -8.038 15.179 1.00 87.00 174 GLU A C 1
ATOM 1363 O O . GLU A 1 174 ? -11.919 -9.159 14.906 1.00 87.00 174 GLU A O 1
ATOM 1368 N N . LEU A 1 175 ? -10.419 -7.505 14.583 1.00 87.88 175 LEU A N 1
ATOM 1369 C CA . LEU A 1 175 ? -9.546 -8.235 13.664 1.00 87.88 175 LEU A CA 1
ATOM 1370 C C . LEU A 1 175 ? -8.184 -8.466 14.307 1.00 87.88 175 LEU A C 1
ATOM 1372 O O . LEU A 1 175 ? -7.668 -7.597 15.012 1.00 87.88 175 LEU A O 1
ATOM 1376 N N . ASP A 1 176 ? -7.599 -9.628 14.024 1.00 88.12 176 ASP A N 1
ATOM 1377 C CA . ASP A 1 176 ? -6.261 -9.983 14.479 1.00 88.12 176 ASP A CA 1
ATOM 1378 C C . ASP A 1 176 ? -5.221 -9.633 13.408 1.00 88.12 176 ASP A C 1
ATOM 1380 O O . ASP A 1 176 ? -5.196 -10.211 12.322 1.00 88.12 176 ASP A O 1
ATOM 1384 N N . PHE A 1 177 ? -4.357 -8.677 13.743 1.00 86.88 177 PHE A N 1
ATOM 1385 C CA . PHE A 1 177 ? -3.206 -8.266 12.936 1.00 86.88 177 PHE A CA 1
ATOM 1386 C C . PHE A 1 177 ? -1.876 -8.770 13.530 1.00 86.88 177 PHE A C 1
ATOM 1388 O O . PHE A 1 177 ? -0.796 -8.362 13.092 1.00 86.88 177 PHE A O 1
ATOM 1395 N N . GLY A 1 178 ? -1.925 -9.601 14.577 1.00 70.88 178 GLY A N 1
ATOM 1396 C CA . GLY A 1 178 ? -0.761 -10.207 15.210 1.00 70.88 178 GLY A CA 1
ATOM 1397 C C . GLY A 1 178 ? -0.052 -11.146 14.237 1.00 70.88 178 GLY A C 1
ATOM 1398 O O . GLY A 1 178 ? -0.652 -12.047 13.660 1.00 70.88 178 GLY A O 1
ATOM 1399 N N . GLN A 1 179 ? 1.243 -10.926 14.016 1.00 59.31 179 GLN A N 1
ATOM 1400 C CA . GLN A 1 179 ? 1.980 -11.643 12.982 1.00 59.31 179 GLN A CA 1
ATOM 1401 C C . GLN A 1 179 ? 1.929 -13.169 13.142 1.00 59.31 179 GLN A C 1
ATOM 1403 O O . GLN A 1 179 ? 2.456 -13.741 14.099 1.00 59.31 179 GLN A O 1
ATOM 1408 N N . ASN A 1 180 ? 1.431 -13.829 12.097 1.00 44.69 180 ASN A N 1
ATOM 1409 C CA . ASN A 1 180 ? 1.825 -15.182 11.734 1.00 44.69 180 ASN A CA 1
ATOM 1410 C C . ASN A 1 180 ? 3.359 -15.221 11.600 1.00 44.69 180 ASN A C 1
ATOM 1412 O O . ASN A 1 180 ? 3.926 -14.781 10.605 1.00 44.69 180 ASN A O 1
ATOM 1416 N N . SER A 1 181 ? 4.043 -15.774 12.599 1.00 41.94 181 SER A N 1
ATOM 1417 C CA . SER A 1 181 ? 5.501 -15.976 12.632 1.00 41.94 181 SER A CA 1
ATOM 1418 C C . SER A 1 181 ? 5.950 -17.173 11.778 1.00 41.94 181 SER A C 1
ATOM 1420 O O . SER A 1 181 ? 6.990 -17.783 12.025 1.00 41.94 181 SER A O 1
ATOM 1422 N N . GLN A 1 182 ? 5.174 -17.545 10.762 1.00 40.22 182 GLN A N 1
ATOM 1423 C CA . GLN A 1 182 ? 5.601 -18.497 9.748 1.00 40.22 182 GLN A CA 1
ATOM 1424 C C . GLN A 1 182 ? 5.956 -17.711 8.489 1.00 40.22 182 GLN A C 1
ATOM 1426 O O . GLN A 1 182 ? 5.131 -16.907 8.052 1.00 40.22 182 GLN A O 1
ATOM 1431 N N . PRO A 1 183 ? 7.114 -17.963 7.840 1.00 38.03 183 PRO A N 1
ATOM 1432 C CA . PRO A 1 183 ? 7.200 -17.675 6.418 1.00 38.03 183 PRO A CA 1
ATOM 1433 C C . PRO A 1 183 ? 6.007 -18.401 5.811 1.00 38.03 183 PRO A C 1
ATOM 1435 O O . PRO A 1 183 ? 5.922 -19.629 5.921 1.00 38.03 183 PRO A O 1
ATOM 1438 N N . ALA A 1 184 ? 5.033 -17.633 5.317 1.00 39.66 184 ALA A N 1
ATOM 1439 C CA . ALA A 1 184 ? 3.823 -18.171 4.730 1.00 39.66 184 ALA A CA 1
ATOM 1440 C C . ALA A 1 184 ? 4.258 -19.324 3.832 1.00 39.66 184 ALA A C 1
ATOM 1442 O O . ALA A 1 184 ? 5.115 -19.130 2.965 1.00 39.66 184 ALA A O 1
ATOM 1443 N N . ALA A 1 185 ? 3.758 -20.536 4.101 1.00 37.44 185 ALA A N 1
ATOM 1444 C CA . ALA A 1 185 ? 3.916 -21.642 3.173 1.00 37.44 185 ALA A CA 1
ATOM 1445 C C . ALA A 1 185 ? 3.602 -21.064 1.799 1.00 37.44 185 ALA A C 1
ATOM 1447 O O . ALA A 1 185 ? 2.498 -20.548 1.644 1.00 37.44 185 ALA A O 1
ATOM 1448 N N . VAL A 1 186 ? 4.611 -21.025 0.918 1.00 45.19 186 VAL A N 1
ATOM 1449 C CA . VAL A 1 186 ? 4.639 -20.227 -0.312 1.00 45.19 186 VAL A CA 1
ATOM 1450 C C . VAL A 1 186 ? 3.312 -20.405 -1.039 1.00 45.19 186 VAL A C 1
ATOM 1452 O O . VAL A 1 186 ? 3.113 -21.372 -1.773 1.00 45.19 186 VAL A O 1
ATOM 1455 N N . ARG A 1 187 ? 2.368 -19.496 -0.784 1.00 48.19 187 ARG A N 1
ATOM 1456 C CA . ARG A 1 187 ? 1.200 -19.329 -1.630 1.00 48.19 187 ARG A CA 1
ATOM 1457 C C . ARG A 1 187 ? 1.778 -18.696 -2.898 1.00 48.19 187 ARG A C 1
ATOM 1459 O O . ARG A 1 187 ? 2.644 -17.823 -2.772 1.00 48.19 187 ARG A O 1
ATOM 1466 N N . PRO A 1 188 ? 1.409 -19.167 -4.103 1.00 50.94 188 PRO A N 1
ATOM 1467 C CA . PRO A 1 188 ? 1.869 -18.527 -5.330 1.00 50.94 188 PRO A CA 1
ATOM 1468 C C . PRO A 1 188 ? 1.596 -17.022 -5.206 1.00 50.94 188 PRO A C 1
ATOM 1470 O O . PRO A 1 188 ? 0.518 -16.671 -4.717 1.00 50.94 188 PRO A O 1
ATOM 1473 N N . PRO A 1 189 ? 2.578 -16.157 -5.529 1.00 47.00 189 PRO A N 1
ATOM 1474 C CA . PRO A 1 189 ? 2.492 -14.733 -5.241 1.00 47.00 189 PRO A CA 1
ATOM 1475 C C . PRO A 1 189 ? 1.159 -14.198 -5.751 1.00 47.00 189 PRO A C 1
ATOM 1477 O O . PRO A 1 189 ? 0.835 -14.354 -6.933 1.00 47.00 189 PRO A O 1
ATOM 1480 N N . LYS A 1 190 ? 0.376 -13.611 -4.834 1.00 46.22 190 LYS A N 1
ATOM 1481 C CA . LYS A 1 190 ? -0.852 -12.903 -5.188 1.00 46.22 190 LYS A CA 1
ATOM 1482 C C . LYS A 1 190 ? -0.437 -11.863 -6.236 1.00 46.22 190 LYS A C 1
ATOM 1484 O O . LYS A 1 190 ? 0.618 -11.237 -6.090 1.00 46.22 190 LYS A O 1
ATOM 1489 N N . PRO A 1 191 ? -1.173 -11.756 -7.343 1.00 43.25 191 PRO A N 1
ATOM 1490 C CA . PRO A 1 191 ? -0.722 -10.978 -8.470 1.00 43.25 191 PRO A CA 1
ATOM 1491 C C . PRO A 1 191 ? -0.420 -9.517 -8.106 1.00 43.25 191 PRO A C 1
ATOM 1493 O O . PRO A 1 191 ? -1.335 -8.732 -7.875 1.00 43.25 191 PRO A O 1
ATOM 1496 N N . LEU A 1 192 ? 0.871 -9.168 -8.041 1.00 45.25 192 LEU A N 1
ATOM 1497 C CA . LEU A 1 192 ? 1.348 -7.830 -7.692 1.00 45.25 192 LEU A CA 1
ATOM 1498 C C . LEU A 1 192 ? 0.822 -6.816 -8.707 1.00 45.25 192 LEU A C 1
ATOM 1500 O O . LEU A 1 192 ? 1.471 -6.632 -9.742 1.00 45.25 192 LEU A O 1
ATOM 1504 N N . PHE A 1 193 ? -0.266 -6.103 -8.380 1.00 47.22 193 PHE A N 1
ATOM 1505 C CA . PHE A 1 193 ? -0.889 -5.044 -9.197 1.00 47.22 193 PHE A CA 1
ATOM 1506 C C . PHE A 1 193 ? 0.071 -3.886 -9.557 1.00 47.22 193 PHE A C 1
ATOM 1508 O O . PHE A 1 193 ? -0.298 -2.942 -10.262 1.00 47.22 193 PHE A O 1
ATOM 1515 N N . SER A 1 194 ? 1.324 -3.959 -9.107 1.00 57.59 194 SER A N 1
ATOM 1516 C CA . SER A 1 194 ? 2.420 -3.061 -9.427 1.00 57.59 194 SER A CA 1
ATOM 1517 C C . SER A 1 194 ? 3.024 -3.317 -10.813 1.00 57.59 194 SER A C 1
ATOM 1519 O O . SER A 1 194 ? 3.281 -4.439 -11.250 1.00 57.59 194 SER A O 1
ATOM 1521 N N . ASN A 1 195 ? 3.335 -2.222 -11.507 1.00 61.03 195 ASN A N 1
ATOM 1522 C CA . ASN A 1 195 ? 4.073 -2.228 -12.772 1.00 61.03 195 ASN A CA 1
ATOM 1523 C C . ASN A 1 195 ? 5.574 -2.547 -12.600 1.00 61.03 195 ASN A C 1
ATOM 1525 O O . ASN A 1 195 ? 6.292 -2.598 -13.604 1.00 61.03 195 ASN A O 1
ATOM 1529 N N . VAL A 1 196 ? 6.048 -2.729 -11.364 1.00 60.16 196 VAL A N 1
ATOM 1530 C CA . VAL A 1 196 ? 7.461 -2.891 -11.010 1.00 60.16 196 VAL A CA 1
ATOM 1531 C C . VAL A 1 196 ? 7.651 -4.264 -10.359 1.00 60.16 196 VAL A C 1
ATOM 1533 O O . VAL A 1 196 ? 7.195 -4.483 -9.244 1.00 60.16 196 VAL A O 1
ATOM 1536 N N . SER A 1 197 ? 8.299 -5.194 -11.073 1.00 66.88 197 SER A N 1
ATOM 1537 C CA . SER A 1 197 ? 8.813 -6.448 -10.501 1.00 66.88 197 SER A CA 1
ATOM 1538 C C . SER A 1 197 ? 10.326 -6.321 -10.307 1.00 66.88 197 SER A C 1
ATOM 1540 O O . SER A 1 197 ? 11.007 -5.974 -11.281 1.00 66.88 197 SER A O 1
ATOM 1542 N N . PRO A 1 198 ? 10.868 -6.635 -9.114 1.00 67.81 198 PRO A N 1
ATOM 1543 C CA . PRO A 1 198 ? 12.313 -6.697 -8.879 1.00 67.81 198 PRO A CA 1
ATOM 1544 C C . PRO A 1 198 ? 13.016 -7.732 -9.770 1.00 67.81 198 PRO A C 1
ATOM 1546 O O . PRO A 1 198 ? 14.163 -7.536 -10.167 1.00 67.81 198 PRO A O 1
ATOM 1549 N N . ALA A 1 199 ? 12.326 -8.826 -10.114 1.00 77.81 199 ALA A N 1
ATOM 1550 C CA . ALA A 1 199 ? 12.890 -9.927 -10.891 1.00 77.81 199 ALA A CA 1
ATOM 1551 C C . ALA A 1 199 ? 12.735 -9.743 -12.410 1.00 77.81 199 ALA A C 1
ATOM 1553 O O . ALA A 1 199 ? 13.573 -10.223 -13.179 1.00 77.81 199 ALA A O 1
ATOM 1554 N N . VAL A 1 200 ? 11.664 -9.080 -12.866 1.00 85.06 200 VAL A N 1
ATOM 1555 C CA . VAL A 1 200 ? 11.356 -8.929 -14.298 1.00 85.06 200 VAL A CA 1
ATOM 1556 C C . VAL A 1 200 ? 10.926 -7.491 -14.617 1.00 85.06 200 VAL A C 1
ATOM 1558 O O . VAL A 1 200 ? 9.743 -7.161 -14.514 1.00 85.06 200 VAL A O 1
ATOM 1561 N N . PRO A 1 201 ? 11.845 -6.617 -15.074 1.00 83.94 201 PRO A N 1
ATOM 1562 C CA . PRO A 1 201 ? 11.494 -5.225 -15.325 1.00 83.94 201 PRO A CA 1
ATOM 1563 C C . PRO A 1 201 ? 10.443 -5.092 -16.433 1.00 83.94 201 PRO A C 1
ATOM 1565 O O . PRO A 1 201 ? 10.415 -5.876 -17.385 1.00 83.94 201 PRO A O 1
ATOM 1568 N N . SER A 1 202 ? 9.577 -4.087 -16.336 1.00 84.69 202 SER A N 1
ATOM 1569 C CA . SER A 1 202 ? 8.563 -3.833 -17.363 1.00 84.69 202 SER A CA 1
ATOM 1570 C C . SER A 1 202 ? 9.203 -3.330 -18.662 1.00 84.69 202 SER A C 1
ATOM 1572 O O . SER A 1 202 ? 10.022 -2.415 -18.612 1.00 84.69 202 SER A O 1
ATOM 1574 N N . PRO A 1 203 ? 8.813 -3.848 -19.844 1.00 86.56 203 PRO A N 1
ATOM 1575 C CA . PRO A 1 203 ? 9.295 -3.349 -21.137 1.00 86.56 203 PRO A CA 1
ATOM 1576 C C . PRO A 1 203 ? 8.603 -2.036 -21.565 1.00 86.56 203 PRO A C 1
ATOM 1578 O O . PRO A 1 203 ? 8.676 -1.633 -22.725 1.00 86.56 203 PRO A O 1
ATOM 1581 N N . CYS A 1 204 ? 7.848 -1.394 -20.668 1.00 89.44 204 CYS A N 1
ATOM 1582 C CA . CYS A 1 204 ? 7.106 -0.175 -20.965 1.00 89.44 204 CYS A CA 1
ATOM 1583 C C . CYS A 1 204 ? 8.046 1.022 -21.157 1.00 89.44 204 CYS A C 1
ATOM 1585 O O . CYS A 1 204 ? 8.829 1.341 -20.272 1.00 89.44 204 CYS A O 1
ATOM 1587 N N . ILE A 1 205 ? 7.890 1.740 -22.271 1.00 88.75 205 ILE A N 1
ATOM 1588 C CA . ILE A 1 205 ? 8.607 2.996 -22.554 1.00 88.75 205 ILE A CA 1
ATOM 1589 C C . ILE A 1 205 ? 7.742 4.242 -22.290 1.00 88.75 205 ILE A C 1
ATOM 1591 O O . ILE A 1 205 ? 7.959 5.300 -22.875 1.00 88.75 205 ILE A O 1
ATOM 1595 N N . SER A 1 206 ? 6.686 4.094 -21.483 1.00 82.81 206 SER A N 1
ATOM 1596 C CA . SER A 1 206 ? 5.728 5.156 -21.116 1.00 82.81 206 SER A CA 1
ATOM 1597 C C . SER A 1 206 ? 5.014 5.848 -22.286 1.00 82.81 206 SER A C 1
ATOM 1599 O O . SER A 1 206 ? 4.384 6.884 -22.112 1.00 82.81 206 SER A O 1
ATOM 1601 N N . THR A 1 207 ? 5.052 5.248 -23.476 1.00 81.44 207 THR A N 1
ATOM 1602 C CA . THR A 1 207 ? 4.308 5.694 -24.657 1.00 81.44 207 THR A CA 1
ATOM 1603 C C . THR A 1 207 ? 3.332 4.593 -25.051 1.00 81.44 207 THR A C 1
ATOM 1605 O O . THR A 1 207 ? 3.744 3.531 -25.518 1.00 81.44 207 THR A O 1
ATOM 1608 N N . CYS A 1 208 ? 2.035 4.824 -24.829 1.00 87.81 208 CYS A N 1
ATOM 1609 C CA . CYS A 1 208 ? 0.987 3.845 -25.110 1.00 87.81 208 CYS A CA 1
ATOM 1610 C C . CYS A 1 208 ? 0.191 4.251 -26.354 1.00 87.81 208 CYS A C 1
ATOM 1612 O O . CYS A 1 208 ? -0.639 5.158 -26.309 1.00 87.81 208 CYS A O 1
ATOM 1614 N N . ARG A 1 209 ? 0.451 3.571 -27.473 1.00 93.38 209 ARG A N 1
ATOM 1615 C CA . ARG A 1 209 ? -0.332 3.675 -28.709 1.00 93.38 209 ARG A CA 1
ATOM 1616 C C . ARG A 1 209 ? -0.491 2.273 -29.280 1.00 93.38 209 ARG A C 1
ATOM 1618 O O . ARG A 1 209 ? 0.519 1.610 -29.493 1.00 93.38 209 ARG A O 1
ATOM 1625 N N . LEU A 1 210 ? -1.728 1.824 -29.464 1.00 93.44 210 LEU A N 1
ATOM 1626 C CA . LEU A 1 210 ? -2.046 0.496 -29.993 1.00 93.44 210 LEU A CA 1
ATOM 1627 C C . LEU A 1 210 ? -2.264 0.560 -31.512 1.00 93.44 210 LEU A C 1
ATOM 1629 O O . LEU A 1 210 ? -2.742 1.579 -32.013 1.00 93.44 210 LEU A O 1
ATOM 1633 N N . ASP A 1 211 ? -1.922 -0.513 -32.218 1.00 92.69 211 ASP A N 1
ATOM 1634 C CA . ASP A 1 211 ? -2.281 -0.738 -33.622 1.00 92.69 211 ASP A CA 1
ATOM 1635 C C . ASP A 1 211 ? -3.653 -1.433 -33.774 1.00 92.69 211 ASP A C 1
ATOM 1637 O O . ASP A 1 211 ? -4.386 -1.644 -32.801 1.00 92.69 211 ASP A O 1
ATOM 1641 N N . GLU A 1 212 ? -4.011 -1.796 -35.010 1.00 93.56 212 GLU A N 1
ATOM 1642 C CA . GLU A 1 212 ? -5.254 -2.513 -35.331 1.00 93.56 212 GLU A CA 1
ATOM 1643 C C . GLU A 1 212 ? -5.313 -3.918 -34.708 1.00 93.56 212 GLU A C 1
ATOM 1645 O O . GLU A 1 212 ? -6.395 -4.418 -34.392 1.00 93.56 212 GLU A O 1
ATOM 1650 N N . GLN A 1 213 ? -4.158 -4.545 -34.476 1.00 92.06 213 GLN A N 1
ATOM 1651 C CA . GLN A 1 213 ? -4.022 -5.852 -33.831 1.00 92.06 213 GLN A CA 1
ATOM 1652 C C . GLN A 1 213 ? -3.945 -5.737 -32.299 1.00 92.06 213 GLN A C 1
ATOM 1654 O O . GLN A 1 213 ? -3.709 -6.734 -31.616 1.00 92.06 213 GLN A O 1
ATOM 1659 N N . LYS A 1 214 ? -4.189 -4.540 -31.746 1.00 94.19 214 LYS A N 1
ATOM 1660 C CA . LYS A 1 214 ? -4.150 -4.232 -30.309 1.00 94.19 214 LYS A CA 1
ATOM 1661 C C . LYS A 1 214 ? -2.777 -4.482 -29.676 1.00 94.19 214 LYS A C 1
ATOM 1663 O O . LYS A 1 214 ? -2.685 -4.784 -28.481 1.00 94.19 214 LYS A O 1
ATOM 1668 N N . VAL A 1 215 ? -1.709 -4.338 -30.454 1.00 94.38 215 VAL A N 1
ATOM 1669 C CA . VAL A 1 215 ? -0.321 -4.390 -29.993 1.00 94.38 215 VAL A CA 1
ATOM 1670 C C . VAL A 1 215 ? 0.200 -2.968 -29.804 1.00 94.38 215 VAL A C 1
ATOM 1672 O O . VAL A 1 215 ? -0.057 -2.068 -30.599 1.00 94.38 215 VAL A O 1
ATOM 1675 N N . CYS A 1 216 ? 0.916 -2.731 -28.707 1.00 95.12 216 CYS A N 1
ATOM 1676 C CA . CYS A 1 216 ? 1.504 -1.430 -28.416 1.00 95.12 216 CYS A CA 1
ATOM 1677 C C . CYS A 1 216 ? 2.727 -1.161 -29.297 1.00 95.12 216 CYS A C 1
ATOM 1679 O O . CYS A 1 216 ? 3.708 -1.892 -29.228 1.00 95.12 216 CYS A O 1
ATOM 1681 N N . LEU A 1 217 ? 2.722 -0.048 -30.026 1.00 91.69 217 LEU A N 1
ATOM 1682 C CA . LEU A 1 217 ? 3.800 0.364 -30.930 1.00 91.69 217 LEU A CA 1
ATOM 1683 C C . LEU A 1 217 ? 5.132 0.663 -30.217 1.00 91.69 217 LEU A C 1
ATOM 1685 O O . LEU A 1 217 ? 6.179 0.686 -30.852 1.00 91.69 217 LEU A O 1
ATOM 1689 N N . GLY A 1 218 ? 5.105 0.930 -28.907 1.00 91.25 218 GLY A N 1
ATOM 1690 C CA . GLY A 1 218 ? 6.310 1.214 -28.122 1.00 91.25 218 GLY A CA 1
ATOM 1691 C C . GLY A 1 218 ? 6.912 -0.025 -27.456 1.00 91.25 218 GLY A C 1
ATOM 1692 O O . GLY A 1 218 ? 8.094 -0.337 -27.618 1.00 91.25 218 GLY A O 1
ATOM 1693 N N . CYS A 1 219 ? 6.092 -0.735 -26.676 1.00 93.94 219 CYS A N 1
ATOM 1694 C CA . CYS A 1 219 ? 6.539 -1.884 -25.880 1.00 93.94 219 CYS A CA 1
ATOM 1695 C C . CYS A 1 219 ? 6.224 -3.252 -26.499 1.00 93.94 219 CYS A C 1
ATOM 1697 O O . CYS A 1 219 ? 6.595 -4.258 -25.907 1.00 93.94 219 CYS A O 1
ATOM 1699 N N . PHE A 1 220 ? 5.533 -3.302 -27.645 1.00 94.50 220 PHE A N 1
ATOM 1700 C CA . PHE A 1 220 ? 5.186 -4.515 -28.407 1.00 94.50 220 PHE A CA 1
ATOM 1701 C C . PHE A 1 220 ? 4.376 -5.574 -27.636 1.00 94.50 220 PHE A C 1
ATOM 1703 O O . PHE A 1 220 ? 4.160 -6.693 -28.105 1.00 94.50 220 PHE A O 1
ATOM 1710 N N . ARG A 1 221 ? 3.855 -5.219 -26.458 1.00 94.56 221 ARG A N 1
ATOM 1711 C CA . ARG 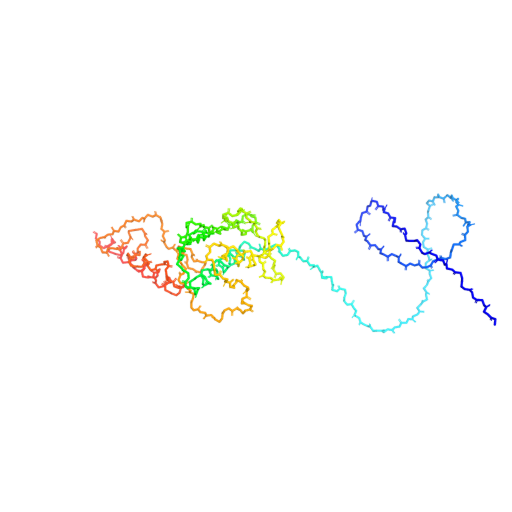A 1 221 ? 2.893 -6.040 -25.717 1.00 94.56 221 ARG A CA 1
ATOM 1712 C C . ARG A 1 221 ? 1.499 -5.912 -26.324 1.00 94.56 221 ARG A C 1
ATOM 1714 O O . ARG A 1 221 ? 1.116 -4.826 -26.762 1.00 94.56 221 ARG A O 1
ATOM 1721 N N . HIS A 1 222 ? 0.744 -7.006 -26.312 1.00 95.31 222 HIS A N 1
ATOM 1722 C CA . HIS A 1 222 ? -0.674 -6.995 -26.657 1.00 95.31 222 HIS A CA 1
ATOM 1723 C C . HIS A 1 222 ? -1.492 -6.385 -25.509 1.00 95.31 222 HIS A C 1
ATOM 1725 O O . HIS A 1 222 ? -1.058 -6.400 -24.357 1.00 95.31 222 HIS A O 1
ATOM 1731 N N . VAL A 1 223 ? -2.683 -5.856 -25.797 1.00 93.25 223 VAL A N 1
ATOM 1732 C CA . VAL A 1 223 ? -3.543 -5.227 -24.780 1.00 93.25 223 VAL A CA 1
ATOM 1733 C C . VAL A 1 223 ? -3.883 -6.161 -23.615 1.00 93.25 223 VAL A C 1
ATOM 1735 O O . VAL A 1 223 ? -3.888 -5.714 -22.471 1.00 93.25 223 VAL A O 1
ATOM 1738 N N . GLU A 1 224 ? -4.106 -7.451 -23.877 1.00 92.12 224 GLU A N 1
ATOM 1739 C CA . GLU A 1 224 ? -4.370 -8.420 -22.803 1.00 92.12 224 GLU A CA 1
ATOM 1740 C C . GLU A 1 224 ? -3.125 -8.640 -21.939 1.00 92.12 224 GLU A C 1
ATOM 1742 O O . GLU A 1 224 ? -3.228 -8.588 -20.721 1.00 92.12 224 GLU A O 1
ATOM 1747 N N . ASP A 1 225 ? -1.936 -8.726 -22.544 1.00 93.00 225 ASP A N 1
ATOM 1748 C CA . ASP A 1 225 ? -0.669 -8.820 -21.808 1.00 93.00 225 ASP A CA 1
ATOM 1749 C C . ASP A 1 225 ? -0.421 -7.568 -20.939 1.00 93.00 225 ASP A C 1
ATOM 1751 O O . ASP A 1 225 ? 0.179 -7.646 -19.870 1.00 93.00 225 ASP A O 1
ATOM 1755 N N . ILE A 1 226 ? -0.859 -6.386 -21.397 1.00 90.00 226 ILE A N 1
ATOM 1756 C CA . ILE A 1 226 ? -0.758 -5.126 -20.642 1.00 90.00 226 ILE A CA 1
ATOM 1757 C C . ILE A 1 226 ? -1.679 -5.150 -19.418 1.00 90.00 226 ILE A C 1
ATOM 1759 O O . ILE A 1 226 ? -1.262 -4.703 -18.350 1.00 90.00 226 ILE A O 1
ATOM 1763 N N . ARG A 1 227 ? -2.908 -5.663 -19.565 1.00 87.88 227 ARG A N 1
ATOM 1764 C CA . ARG A 1 227 ? -3.860 -5.822 -18.451 1.00 87.88 227 ARG A CA 1
ATOM 1765 C C . ARG A 1 227 ? -3.379 -6.875 -17.457 1.00 87.88 227 ARG A C 1
ATOM 1767 O O . ARG A 1 227 ? -3.395 -6.627 -16.258 1.00 87.88 227 ARG A O 1
ATOM 1774 N N . GLU A 1 228 ? -2.899 -8.001 -17.972 1.00 88.00 228 GLU A N 1
ATOM 1775 C CA . GLU A 1 228 ? -2.420 -9.139 -17.190 1.00 88.00 228 GLU A CA 1
ATOM 1776 C C . GLU A 1 228 ? -1.075 -8.860 -16.504 1.00 88.00 228 GLU A C 1
ATOM 1778 O O . GLU A 1 228 ? -0.773 -9.477 -15.497 1.00 88.00 228 GLU A O 1
ATOM 1783 N N . TRP A 1 229 ? -0.259 -7.912 -16.981 1.00 87.25 229 TRP A N 1
ATOM 1784 C CA . TRP A 1 229 ? 1.074 -7.629 -16.416 1.00 87.25 229 TRP A CA 1
ATOM 1785 C C . TRP A 1 229 ? 1.069 -7.359 -14.902 1.00 87.25 229 TRP A C 1
ATOM 1787 O O . TRP A 1 229 ? 1.957 -7.801 -14.163 1.00 87.25 229 TRP A O 1
ATOM 1797 N N . ARG A 1 230 ? 0.052 -6.614 -14.462 1.00 77.75 230 ARG A N 1
ATOM 1798 C CA . ARG A 1 230 ? -0.223 -6.293 -13.059 1.00 77.75 230 ARG A CA 1
ATOM 1799 C C . ARG A 1 230 ? -0.667 -7.513 -12.267 1.00 77.75 230 ARG A C 1
ATOM 1801 O O . ARG A 1 230 ? -0.624 -7.494 -11.060 1.00 77.75 230 ARG A O 1
ATOM 1808 N N . SER A 1 231 ? -1.098 -8.577 -12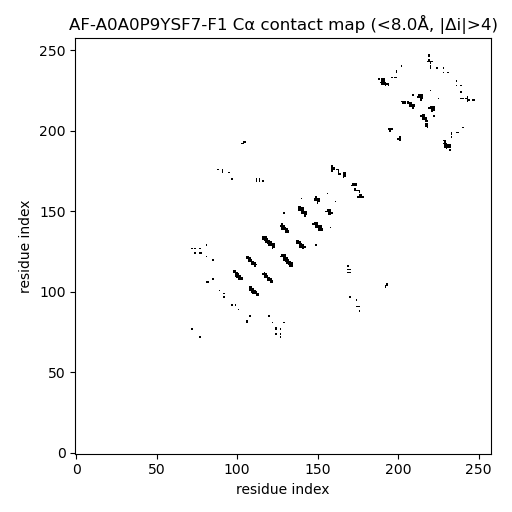.913 1.00 76.38 231 SER A N 1
ATOM 1809 C CA . SER A 1 231 ? -1.496 -9.796 -12.233 1.00 76.38 231 SER A CA 1
ATOM 1810 C C . SER A 1 231 ? -0.720 -11.032 -12.671 1.00 76.38 231 SER A C 1
ATOM 1812 O O . SER A 1 231 ? -1.181 -12.158 -12.514 1.00 76.38 231 SER A O 1
ATOM 1814 N N . ALA A 1 232 ? 0.455 -10.832 -13.245 1.00 80.44 232 ALA A N 1
ATOM 1815 C CA . ALA A 1 232 ? 1.310 -11.911 -13.686 1.00 80.44 232 ALA A CA 1
ATOM 1816 C C . ALA A 1 232 ? 2.367 -12.195 -12.614 1.00 80.44 232 ALA A C 1
ATOM 1818 O O . ALA A 1 232 ? 2.990 -11.267 -12.089 1.00 80.44 232 ALA A O 1
ATOM 1819 N N . ASP A 1 233 ? 2.595 -13.476 -12.331 1.00 82.44 233 ASP A N 1
ATOM 1820 C CA . ASP A 1 233 ? 3.797 -13.921 -11.626 1.00 82.44 233 ASP A CA 1
ATOM 1821 C C . ASP A 1 233 ? 5.059 -13.685 -12.485 1.00 82.44 233 ASP A C 1
ATOM 1823 O O . ASP A 1 233 ? 4.991 -13.272 -13.649 1.00 82.44 233 ASP A O 1
ATOM 1827 N N . ASP A 1 234 ? 6.244 -13.913 -11.917 1.00 83.00 234 ASP A N 1
ATOM 1828 C CA . ASP A 1 234 ? 7.498 -13.628 -12.618 1.00 83.00 234 ASP A CA 1
ATOM 1829 C C . ASP A 1 234 ? 7.734 -14.533 -13.838 1.00 83.00 234 ASP A C 1
ATOM 1831 O O . ASP A 1 234 ? 8.310 -14.079 -14.832 1.00 83.00 234 ASP A O 1
ATOM 1835 N N . ASP A 1 235 ? 7.260 -15.780 -13.823 1.00 85.50 235 ASP A N 1
ATOM 1836 C CA . ASP A 1 235 ? 7.367 -16.679 -14.977 1.00 85.50 235 ASP A CA 1
ATOM 1837 C C . ASP A 1 235 ? 6.471 -16.206 -16.124 1.00 85.50 235 ASP A C 1
ATOM 1839 O O . ASP A 1 235 ? 6.904 -16.110 -17.281 1.00 85.50 235 ASP A O 1
ATOM 1843 N N . ARG A 1 236 ? 5.246 -15.791 -15.803 1.00 89.56 236 ARG A N 1
ATOM 1844 C CA . ARG A 1 236 ? 4.306 -15.214 -16.755 1.00 89.56 236 ARG A CA 1
ATOM 1845 C C . ARG A 1 236 ? 4.800 -13.870 -17.287 1.00 89.56 236 ARG A C 1
ATOM 1847 O O . ARG A 1 236 ? 4.728 -13.635 -18.495 1.00 89.56 236 ARG A O 1
ATOM 1854 N N . ARG A 1 237 ? 5.395 -13.015 -16.446 1.00 90.50 237 ARG A N 1
ATOM 1855 C CA . ARG A 1 237 ? 6.044 -11.757 -16.873 1.00 90.50 237 ARG A CA 1
ATOM 1856 C C . ARG A 1 237 ? 7.205 -12.012 -17.836 1.00 90.50 237 ARG A C 1
ATOM 1858 O O . ARG A 1 237 ? 7.324 -11.294 -18.834 1.00 90.50 237 ARG A O 1
ATOM 1865 N N . ARG A 1 238 ? 8.031 -13.043 -17.600 1.00 92.75 238 ARG A N 1
ATOM 1866 C CA . ARG A 1 238 ? 9.086 -13.466 -18.547 1.00 92.75 238 ARG A CA 1
ATOM 1867 C C . ARG A 1 238 ? 8.489 -13.891 -19.882 1.00 92.75 238 ARG A C 1
ATOM 1869 O O . ARG A 1 238 ? 8.988 -13.474 -20.927 1.00 92.75 238 ARG A O 1
ATOM 1876 N N . GLN A 1 239 ? 7.402 -14.660 -19.858 1.00 94.62 239 GLN A N 1
ATOM 1877 C CA . GLN A 1 239 ? 6.728 -15.106 -21.075 1.00 94.62 239 GLN A CA 1
ATOM 1878 C C . GLN A 1 239 ? 6.142 -13.933 -21.872 1.00 94.62 239 GLN A C 1
ATOM 1880 O O . GLN A 1 239 ? 6.360 -13.851 -23.081 1.00 94.62 239 GLN A O 1
ATOM 1885 N N . ILE A 1 240 ? 5.470 -12.993 -21.203 1.00 93.75 240 ILE A N 1
ATOM 1886 C CA . ILE A 1 240 ? 4.929 -11.778 -21.828 1.00 93.75 240 ILE A CA 1
ATOM 1887 C C . ILE A 1 240 ? 6.048 -10.951 -22.476 1.00 93.75 240 ILE A C 1
ATOM 1889 O O . ILE A 1 240 ? 5.898 -10.483 -23.607 1.00 93.75 240 ILE A O 1
ATOM 1893 N N . ARG A 1 241 ? 7.189 -10.784 -21.792 1.00 93.56 241 ARG A N 1
ATOM 1894 C CA . ARG A 1 241 ? 8.355 -10.092 -22.367 1.00 93.56 241 ARG A CA 1
ATOM 1895 C C . ARG A 1 241 ? 8.887 -10.804 -23.600 1.00 93.56 241 ARG A C 1
ATOM 1897 O O . ARG A 1 241 ? 9.075 -10.162 -24.625 1.00 93.56 241 ARG A O 1
ATOM 1904 N N . HIS A 1 242 ? 9.057 -12.120 -23.520 1.00 95.19 242 HIS A N 1
ATOM 1905 C CA . HIS A 1 242 ? 9.538 -12.910 -24.646 1.00 95.19 242 HIS A CA 1
ATOM 1906 C C . HIS A 1 242 ? 8.621 -12.780 -25.871 1.00 95.19 242 HIS A C 1
ATOM 1908 O O . HIS A 1 242 ? 9.098 -12.580 -26.984 1.00 95.19 242 HIS A O 1
ATOM 1914 N N . GLN A 1 243 ? 7.301 -12.819 -25.669 1.00 95.12 243 GLN A N 1
ATOM 1915 C CA . GLN A 1 243 ? 6.324 -12.619 -26.742 1.00 95.12 243 GLN A CA 1
ATOM 1916 C C . GLN A 1 243 ? 6.395 -11.207 -27.341 1.00 95.12 243 GLN A C 1
ATOM 1918 O O . GLN A 1 243 ? 6.304 -11.052 -28.558 1.00 95.12 243 GLN A O 1
ATOM 1923 N N . ALA A 1 244 ? 6.580 -10.175 -26.514 1.00 94.12 244 ALA A N 1
ATOM 1924 C CA . ALA A 1 244 ? 6.762 -8.807 -26.995 1.00 94.12 244 ALA A CA 1
ATOM 1925 C C . ALA A 1 244 ? 8.048 -8.652 -27.826 1.00 94.12 244 ALA A C 1
ATOM 1927 O O . ALA A 1 244 ? 8.020 -8.026 -28.886 1.00 94.12 244 ALA A O 1
ATOM 1928 N N . ASP A 1 245 ? 9.145 -9.275 -27.393 1.00 93.94 245 ASP A N 1
ATOM 1929 C CA . ASP A 1 245 ? 10.424 -9.259 -28.109 1.00 93.94 245 ASP A CA 1
ATOM 1930 C C . ASP A 1 245 ? 10.331 -9.998 -29.455 1.00 93.94 245 ASP A C 1
ATOM 1932 O O . ASP A 1 245 ? 10.834 -9.510 -30.467 1.00 93.94 245 ASP A O 1
ATOM 1936 N N . GLN A 1 246 ? 9.611 -11.124 -29.511 1.00 94.06 246 GLN A N 1
ATOM 1937 C CA . GLN A 1 246 ? 9.322 -11.818 -30.771 1.00 94.06 246 GLN A CA 1
ATOM 1938 C C . GLN A 1 246 ? 8.527 -10.930 -31.738 1.00 94.06 246 GLN A C 1
ATOM 1940 O O . GLN A 1 246 ? 8.890 -10.814 -32.908 1.00 94.06 246 GLN A O 1
ATOM 1945 N N . ARG A 1 247 ? 7.462 -10.264 -31.264 1.00 92.81 247 ARG A N 1
ATOM 1946 C CA . ARG A 1 247 ? 6.657 -9.349 -32.097 1.00 92.81 247 ARG A CA 1
ATOM 1947 C C . ARG A 1 247 ? 7.491 -8.181 -32.621 1.00 92.81 247 ARG A C 1
ATOM 1949 O O . ARG A 1 247 ? 7.347 -7.817 -33.785 1.00 92.81 247 ARG A O 1
ATOM 1956 N N . ARG A 1 248 ? 8.385 -7.634 -31.792 1.00 91.62 248 ARG A N 1
ATOM 1957 C CA . ARG A 1 248 ? 9.346 -6.600 -32.197 1.00 91.62 248 ARG A CA 1
ATOM 1958 C C . ARG A 1 248 ? 10.242 -7.092 -33.337 1.00 91.62 248 ARG A C 1
ATOM 1960 O O . ARG A 1 248 ? 10.292 -6.446 -34.378 1.00 91.62 248 ARG A O 1
ATOM 1967 N N . ALA A 1 249 ? 10.861 -8.262 -33.185 1.00 91.50 249 ALA A N 1
ATOM 1968 C CA . ALA A 1 249 ? 11.725 -8.842 -34.217 1.00 91.50 249 ALA A CA 1
ATOM 1969 C C . ALA A 1 249 ? 10.970 -9.138 -35.531 1.00 91.50 249 ALA A C 1
ATOM 1971 O O . ALA A 1 249 ? 11.494 -8.929 -36.629 1.00 91.50 249 ALA A O 1
ATOM 1972 N N . HIS A 1 250 ? 9.713 -9.587 -35.443 1.00 88.81 250 HIS A N 1
ATOM 1973 C CA . HIS A 1 250 ? 8.856 -9.776 -36.616 1.00 88.81 250 HIS A CA 1
ATOM 1974 C C . HIS A 1 250 ? 8.519 -8.453 -37.323 1.00 88.81 250 HIS A C 1
ATOM 1976 O O . HIS A 1 250 ? 8.552 -8.395 -38.551 1.00 88.81 250 HIS A O 1
ATOM 1982 N N . ALA A 1 251 ? 8.241 -7.383 -36.575 1.00 85.19 251 ALA A N 1
ATOM 1983 C CA . ALA A 1 251 ? 7.981 -6.064 -37.151 1.00 85.19 251 ALA A CA 1
ATOM 1984 C C . ALA A 1 251 ? 9.228 -5.475 -37.841 1.00 85.19 251 ALA A C 1
ATOM 1986 O O . ALA A 1 251 ? 9.125 -4.927 -38.937 1.00 85.19 251 ALA A O 1
ATOM 1987 N N . GLU A 1 252 ? 10.407 -5.643 -37.237 1.00 84.25 252 GLU A N 1
ATOM 1988 C CA . GLU A 1 252 ? 11.688 -5.181 -37.792 1.00 84.25 252 GLU A CA 1
ATOM 1989 C C . GLU A 1 252 ? 12.079 -5.955 -39.064 1.00 84.25 252 GLU A C 1
ATOM 1991 O O . GLU A 1 252 ? 12.510 -5.360 -40.052 1.00 84.25 252 GLU A O 1
ATOM 1996 N N . SER A 1 253 ? 11.867 -7.276 -39.088 1.00 80.81 253 SER A N 1
ATOM 1997 C CA . SER A 1 253 ? 12.128 -8.102 -40.279 1.00 80.81 253 SER A CA 1
ATOM 1998 C C . SER A 1 253 ? 11.143 -7.841 -41.426 1.00 80.81 253 SER A C 1
ATOM 2000 O O . SER A 1 253 ? 11.548 -7.873 -42.587 1.00 80.81 253 SER A O 1
ATOM 2002 N N . GLY A 1 254 ? 9.881 -7.521 -41.123 1.00 70.50 254 GLY A N 1
ATOM 2003 C CA . GLY A 1 254 ? 8.889 -7.110 -42.122 1.00 70.50 254 GLY A CA 1
ATOM 2004 C C . GLY A 1 254 ? 9.182 -5.748 -42.763 1.00 70.50 254 GLY A C 1
ATOM 2005 O O . GLY A 1 254 ? 8.852 -5.544 -43.927 1.00 70.50 254 GLY A O 1
ATOM 2006 N N . GLN A 1 255 ? 9.841 -4.836 -42.040 1.00 64.00 255 GLN A N 1
ATOM 2007 C CA . GLN A 1 255 ? 10.248 -3.520 -42.555 1.00 64.00 255 GLN A CA 1
ATOM 2008 C C . GLN A 1 255 ? 11.535 -3.556 -43.391 1.00 64.00 255 GLN A C 1
ATOM 2010 O O . GLN A 1 255 ? 11.731 -2.682 -44.225 1.00 64.00 255 GLN A O 1
ATOM 2015 N N . ALA A 1 256 ? 12.406 -4.551 -43.196 1.00 57.53 256 ALA A N 1
ATOM 2016 C CA . ALA A 1 256 ? 13.645 -4.696 -43.967 1.00 57.53 256 ALA A CA 1
ATOM 2017 C C . ALA A 1 256 ? 13.446 -5.349 -45.352 1.00 57.53 256 ALA A C 1
ATOM 2019 O O . ALA A 1 256 ? 14.362 -5.338 -46.173 1.00 57.53 256 ALA A O 1
ATOM 2020 N N . ALA A 1 257 ? 12.279 -5.951 -45.597 1.00 54.06 257 ALA A N 1
ATOM 2021 C CA . ALA A 1 257 ? 11.963 -6.692 -46.819 1.00 54.06 257 ALA A CA 1
ATOM 2022 C C . ALA A 1 257 ? 11.076 -5.920 -47.822 1.00 54.06 257 ALA A C 1
ATOM 2024 O O . ALA A 1 257 ? 10.782 -6.463 -48.889 1.00 54.06 257 ALA A O 1
ATOM 2025 N N . GLY A 1 258 ? 10.639 -4.700 -47.488 1.00 41.69 258 GLY A N 1
ATOM 2026 C CA . GLY A 1 258 ? 9.804 -3.829 -48.330 1.00 41.69 258 GLY A CA 1
ATOM 2027 C C . GLY A 1 258 ? 10.487 -2.507 -48.638 1.00 41.69 258 GLY A C 1
ATOM 2028 O O . GLY A 1 258 ? 10.216 -1.970 -49.733 1.00 41.69 258 GLY A O 1
#

Nearest PDB structures (foldseek):
  4hs5-assembly2_B  TM=9.439E-01  e=3.819E-09  Psychromonas ingrahamii 37
  4jpd-assembly1_A  TM=8.813E-01  e=3.122E-08  Burkholderia cenocepacia J2315
  9jb5-assembly1_A  TM=9.182E-01  e=1.559E-06  Arabidopsis thaliana
  6z1p-assembly1_BR  TM=6.987E-01  e=1.809E-05  Tetrahymena thermophila SB210
  2ga5-assembly1_A  TM=6.952E-01  e=1.316E-04  Saccharomyces cerevisiae

Mean predicted aligned error: 20.59 Å

Radius of gyration: 33.65 Å; Cα contacts (8 Å, |Δi|>4): 239; chains: 1; bounding box: 83×41×124 Å

Foldseek 3Di:
DDDDDDDDDDDDDDDDDDDDDDDDDDDDDDDDDDDDDDDDDDDDDDDDDDDDDDDDDDDDDDPPPPPPPPPPQDLVNLVVLLVVLLVLVVVQVVVVPFPWDWDDDPSWTWTAHPVGWIWIWHQDRVVSWIWIQGPVGIWIWHADPVVRFTATPPPRDTPQVVVQVRCCVRVVDRTGSDDPPDPPPCDPPAQQLDCQDPLAHHL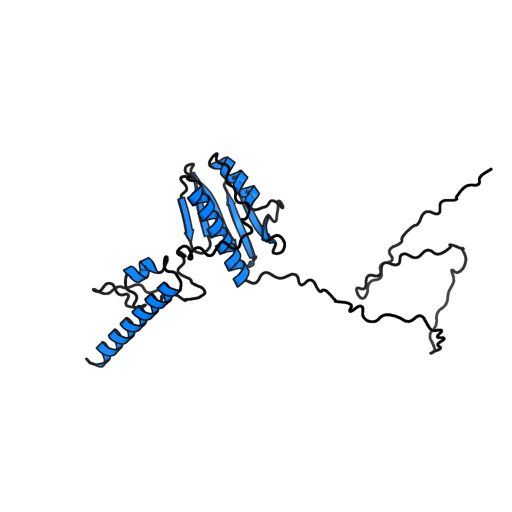DPVDADADPQQAGPRSRAHPVLVVCSSGDHPVSSVVRNVNSVVSVVVVVVVVVVD

Secondary structure (DSSP, 8-state):
--------PPPPP----SSS------------------------------------------------------HHHHHHHHHHHHHHHHHHHHHHT--EEEEEETTEEEEEETTS-EEEEEEETTTTEEEEEETTEEEEEEEETTTTEEEETTT--BHHHHHHHHHHHHHS---------S----PPPP---SS--SSS-----S---B-TTSBBTTT--BHHHHHHGGG--HHHHHHHHHHHHHHHHHHHHHHH--

Organism: NCBI:txid251707

InterPro domains:
  IPR002908 Frataxin/CyaY [PF01491] (72-171)
  IPR002908 Frataxin/CyaY [PS50810] (73-175)
  IPR002908 Frataxin/CyaY [PTHR16821] (69-172)
  IPR002908 Frataxin/CyaY [SM01219] (73-178)
  IPR002908 Frataxin/CyaY [TIGR03421] (74-177)
  IPR010710 Protein of unknown function DUF1289 [PF06945] (202-248)
  IPR020895 Frataxin conserved site [PS01344] (120-134)
  IPR036524 Frataxin/CyaY superfamily [G3DSA:3.30.920.10] (70-179)
  IPR036524 Frataxin/CyaY superfamily [SSF55387] (70-174)
  IPR047584 Iron-sulfur cluster assembly protein CyaY [MF_00142] (73-177)

Solvent-accessible surface area (backbone atoms only — not comparable to full-atom values): 16878 Å² total; per-residue (Å²): 140,86,85,87,86,84,86,82,84,84,81,86,81,86,86,87,76,98,77,84,92,77,89,78,89,83,87,78,92,76,88,89,71,97,78,84,82,86,86,82,88,81,91,80,83,83,91,81,88,88,85,82,86,86,87,83,86,81,85,83,82,78,81,78,79,77,78,78,72,81,76,74,77,47,69,70,56,49,50,53,51,51,53,54,48,53,51,50,51,49,52,50,48,67,72,64,71,61,76,57,53,78,48,77,56,97,63,32,41,36,40,35,41,80,87,72,50,49,42,39,35,37,68,37,79,96,76,61,29,45,32,39,42,41,90,91,46,75,48,48,23,42,72,40,80,87,82,69,43,46,34,24,79,87,75,70,45,41,53,36,60,55,48,24,52,52,37,29,75,70,72,72,45,84,55,84,56,71,78,75,91,55,83,68,76,83,63,78,72,73,48,50,73,49,79,74,42,97,89,52,73,61,70,69,74,88,50,90,47,66,51,97,85,39,31,24,78,64,39,33,38,37,57,66,55,61,64,42,50,24,54,35,48,69,70,54,46,49,49,48,50,52,54,12,52,51,48,45,53,52,54,54,56,60,62,75,75,111

Sequence (258 aa):
MRPSIPTTRRLAYVMLLPSGGVWTRLCGQWPVTPDYCVRLLSMTGMLCIWRVASVSCPTALSVDTFEVPAMSLTEARFHDLVDATQQNLEDVFDESGLDVDLENSAGVLTVKFENGSQLIFSRQEPLRQLWLAARSGGFHFDYDEVESRWVCDTSDELLSEMLARMTLDQAGIELDFGQNSQPAAVRPPKPLFSNVSPAVPSPCISTCRLDEQKVCLGCFRHVEDIREWRSADDDRRRQIRHQADQRRAHAESGQAAG